Protein AF-H6SLC1-F1 (afdb_monomer_lite)

Sequence (190 aa):
MSVQGIDTLKLARRLRDGAGFTPEHAEAAAEAFSDALTVTDLVTKDHLELKLSEMEHRLDDKIAGVKAELKGEIGELRTEIAGVKAGLKGEISELRTEISGVKAELKGEITGLRTEFKAELRTEIAGLKADLTDEIARARVDMMRWGIGTVLTAVLLNAVVVVGSMWALSSSWAPTGRSLFPGVAGDRDR

Foldseek 3Di:
DPPPQPPLVVQLVCCCPPVVDDSVVSNVVSVVVNVVVVPDPDDDPVNVVVVVVVVVVVVVVVVVVVVVVVVVVVVVVVVVVVVVVVVVVVVVVVVVVVVVVVVVVVVVVVVVVVVVVVVVVVVVVVVVVVVVVVVVVVVVVVCVVVVVVVVVVVVVVVVVVVVVVVVVVVVVPDDPPDDDDDDDDDDDDD

Structure (mmCIF, N/CA/C/O backbone):
data_AF-H6SLC1-F1
#
_entry.id   AF-H6SLC1-F1
#
loop_
_atom_site.group_PDB
_atom_site.id
_atom_site.type_symbol
_atom_site.label_atom_id
_atom_site.label_alt_id
_atom_site.label_comp_id
_atom_site.label_asym_id
_atom_site.label_entity_id
_atom_site.label_seq_id
_atom_site.pdbx_PDB_ins_code
_atom_site.Cartn_x
_atom_site.Cartn_y
_atom_site.Cartn_z
_atom_site.occupancy
_atom_site.B_iso_or_equiv
_atom_site.auth_seq_id
_atom_site.auth_comp_id
_atom_site.auth_asym_id
_atom_site.auth_atom_id
_atom_site.pdbx_PDB_model_num
ATOM 1 N N . MET A 1 1 ? -40.612 -5.918 63.042 1.00 43.84 1 MET A N 1
ATOM 2 C CA . MET A 1 1 ? -41.304 -6.118 64.329 1.00 43.84 1 MET A CA 1
ATOM 3 C C . MET A 1 1 ? -41.143 -4.844 65.134 1.00 43.84 1 MET A C 1
ATOM 5 O O . MET A 1 1 ? -40.035 -4.339 65.259 1.00 43.84 1 MET A O 1
ATOM 9 N N . SER A 1 2 ? -42.250 -4.264 65.599 1.00 44.34 2 SER A N 1
ATOM 10 C CA . SER A 1 2 ? -42.214 -3.173 66.578 1.00 44.34 2 SER A CA 1
ATOM 11 C C . SER A 1 2 ? -41.326 -3.595 67.747 1.00 44.34 2 SER A C 1
ATOM 13 O O . SER A 1 2 ? -41.446 -4.747 68.173 1.00 44.34 2 SER A O 1
ATOM 15 N N . VAL A 1 3 ? -40.470 -2.701 68.258 1.00 51.47 3 VAL A N 1
ATOM 16 C CA . VAL A 1 3 ? -39.825 -2.875 69.569 1.00 51.47 3 VAL A CA 1
ATOM 17 C C . VAL A 1 3 ? -40.919 -3.380 70.503 1.00 51.47 3 VAL A C 1
ATOM 19 O O . VAL A 1 3 ? -41.907 -2.674 70.709 1.00 51.47 3 VAL A O 1
ATOM 22 N N . GLN A 1 4 ? -40.848 -4.640 70.946 1.00 58.25 4 GLN A N 1
ATOM 23 C CA . GLN A 1 4 ? -41.785 -5.111 71.957 1.00 58.25 4 GLN A CA 1
ATOM 24 C C . GLN A 1 4 ? -41.531 -4.202 73.151 1.00 58.25 4 GLN A C 1
ATOM 26 O O . GLN A 1 4 ? -40.451 -4.267 73.736 1.00 58.25 4 GLN A O 1
ATOM 31 N N . GLY A 1 5 ? -42.462 -3.277 73.406 1.00 64.00 5 GLY A N 1
ATOM 32 C CA . GLY A 1 5 ? -42.312 -2.277 74.451 1.00 64.00 5 GLY A CA 1
ATOM 33 C C . GLY A 1 5 ? -41.923 -2.986 75.737 1.00 64.00 5 GLY A C 1
ATOM 34 O O . GLY A 1 5 ? -42.552 -3.982 76.106 1.00 64.00 5 GLY A O 1
ATOM 35 N N . ILE A 1 6 ? -40.833 -2.543 76.362 1.00 71.44 6 ILE A N 1
ATOM 36 C CA . ILE A 1 6 ? -40.405 -3.130 77.625 1.00 71.44 6 ILE A CA 1
ATOM 37 C C . ILE A 1 6 ? -41.542 -2.928 78.621 1.00 71.44 6 ILE A C 1
ATOM 39 O O . ILE A 1 6 ? -42.004 -1.813 78.843 1.00 71.44 6 ILE A O 1
ATOM 43 N N . ASP A 1 7 ? -42.008 -4.025 79.207 1.00 83.44 7 ASP A N 1
ATOM 44 C CA . ASP A 1 7 ? -43.025 -3.997 80.250 1.00 83.44 7 ASP A CA 1
ATOM 45 C C . ASP A 1 7 ? -42.388 -3.468 81.545 1.00 83.44 7 ASP A C 1
ATOM 47 O O . ASP A 1 7 ? -41.790 -4.218 82.326 1.00 83.44 7 ASP A O 1
ATOM 51 N N . THR A 1 8 ? -42.467 -2.149 81.734 1.00 83.31 8 THR A N 1
ATOM 52 C CA . THR A 1 8 ? -41.882 -1.417 82.869 1.00 83.31 8 THR A CA 1
ATOM 53 C C . THR A 1 8 ? -42.448 -1.893 84.208 1.00 83.31 8 THR A C 1
ATOM 55 O O . THR A 1 8 ? -41.704 -2.001 85.182 1.00 83.31 8 THR A O 1
ATOM 58 N N . LEU A 1 9 ? -43.723 -2.299 84.251 1.00 83.12 9 LEU A N 1
ATOM 59 C CA . LEU A 1 9 ? -44.369 -2.864 85.442 1.00 83.12 9 LEU A CA 1
ATOM 60 C C . LEU A 1 9 ? -43.809 -4.243 85.793 1.00 83.12 9 LEU A C 1
ATOM 62 O O . LEU A 1 9 ? -43.560 -4.551 86.962 1.00 83.12 9 LEU A O 1
ATOM 66 N N . LYS A 1 10 ? -43.593 -5.094 84.790 1.00 86.31 10 LYS A N 1
ATOM 67 C CA . LYS A 1 10 ? -42.967 -6.406 84.985 1.00 86.31 10 LYS A CA 1
ATOM 68 C C . LYS A 1 10 ? -41.498 -6.280 85.387 1.00 86.31 10 LYS A C 1
ATOM 70 O O . LYS A 1 10 ? -41.031 -7.091 86.189 1.00 86.31 10 LYS A O 1
ATOM 75 N N . LEU A 1 11 ? -40.788 -5.274 84.875 1.00 85.88 11 LEU A N 1
ATOM 76 C CA . LEU A 1 11 ? -39.415 -4.953 85.271 1.00 85.88 11 LEU A CA 1
ATOM 77 C C . LEU A 1 11 ? -39.348 -4.478 86.731 1.00 85.88 11 LEU A C 1
ATOM 79 O O . LEU A 1 11 ? -38.603 -5.065 87.515 1.00 85.88 11 LEU A O 1
ATOM 83 N N . ALA A 1 12 ? -40.183 -3.510 87.122 1.00 86.81 12 ALA A N 1
ATOM 84 C CA . ALA A 1 12 ? -40.261 -3.004 88.494 1.00 86.81 12 ALA A CA 1
ATOM 85 C C . ALA A 1 12 ? -40.596 -4.119 89.501 1.00 86.81 12 ALA A C 1
ATOM 87 O O . ALA A 1 12 ? -39.926 -4.267 90.524 1.00 86.81 12 ALA A O 1
ATOM 88 N N . ARG A 1 13 ? -41.562 -4.997 89.182 1.00 87.19 13 ARG A N 1
ATOM 89 C CA . ARG A 1 13 ? -41.885 -6.164 90.028 1.00 87.19 13 ARG A CA 1
ATOM 90 C C . ARG A 1 13 ? -40.703 -7.115 90.191 1.00 87.19 13 ARG A C 1
ATOM 92 O O . ARG A 1 13 ? -40.469 -7.602 91.290 1.00 87.19 13 ARG A O 1
ATOM 99 N N . ARG A 1 14 ? -39.933 -7.368 89.129 1.00 86.38 14 ARG A N 1
ATOM 100 C CA . ARG A 1 14 ? -38.739 -8.225 89.213 1.00 86.38 14 ARG A CA 1
ATOM 101 C C . ARG A 1 14 ? -37.617 -7.611 90.041 1.00 86.38 14 ARG A C 1
ATOM 103 O O . ARG A 1 14 ? -36.952 -8.347 90.762 1.00 86.38 14 ARG A O 1
ATOM 110 N N . LEU A 1 15 ? -37.416 -6.299 89.961 1.00 86.44 15 LEU A N 1
ATOM 111 C CA . LEU A 1 15 ? -36.425 -5.594 90.780 1.00 86.44 15 LEU A CA 1
ATOM 112 C C . LEU A 1 15 ? -36.799 -5.637 92.267 1.00 86.44 15 LEU A C 1
ATOM 114 O O . LEU A 1 15 ? -35.947 -5.910 93.113 1.00 86.44 15 LEU A O 1
ATOM 118 N N . ARG A 1 16 ? -38.086 -5.459 92.577 1.00 87.25 16 ARG A N 1
ATOM 119 C CA . ARG A 1 16 ? -38.620 -5.561 93.938 1.00 87.25 16 ARG A CA 1
ATOM 120 C C . ARG A 1 16 ? -38.514 -6.982 94.499 1.00 87.25 16 ARG A C 1
ATOM 122 O O . ARG A 1 16 ? -37.914 -7.186 95.549 1.00 87.25 16 ARG A O 1
ATOM 129 N N . ASP A 1 17 ? -39.056 -7.965 93.782 1.00 87.62 17 ASP A N 1
ATOM 130 C CA . ASP A 1 17 ? -39.243 -9.324 94.306 1.00 87.62 17 ASP A CA 1
ATOM 131 C C . ASP A 1 17 ? -37.979 -10.199 94.157 1.00 87.62 17 ASP A C 1
ATOM 133 O O . ASP A 1 17 ? -37.795 -11.154 94.908 1.00 87.62 17 ASP A O 1
ATOM 137 N N . GLY A 1 18 ? -37.103 -9.892 93.192 1.00 83.00 18 GLY A N 1
ATOM 138 C CA . GLY A 1 18 ? -35.899 -10.676 92.890 1.00 83.00 18 GLY A CA 1
ATOM 139 C C . GLY A 1 18 ? -34.582 -10.072 93.384 1.00 83.00 18 GLY A C 1
ATOM 140 O O . GLY A 1 18 ? -33.646 -10.823 93.644 1.00 83.00 18 GLY A O 1
ATOM 141 N N . ALA A 1 19 ? -34.492 -8.743 93.517 1.00 79.38 19 ALA A N 1
ATOM 142 C CA . ALA A 1 19 ? -33.271 -8.042 93.935 1.00 79.38 19 ALA A CA 1
ATOM 143 C C . ALA A 1 19 ? -33.422 -7.271 95.262 1.00 79.38 19 ALA A C 1
ATOM 145 O O . ALA A 1 19 ? -32.450 -6.688 95.736 1.00 79.38 19 ALA A O 1
ATOM 146 N N . GLY A 1 20 ? -34.612 -7.284 95.879 1.00 81.00 20 GLY A N 1
ATOM 147 C CA . GLY A 1 20 ? -34.855 -6.699 97.203 1.00 81.00 20 GLY A CA 1
ATOM 148 C C . GLY A 1 20 ? -34.927 -5.169 97.230 1.00 81.00 20 GLY A C 1
ATOM 149 O O . GLY A 1 20 ? -34.760 -4.574 98.293 1.00 81.00 20 GLY A O 1
ATOM 150 N N . PHE A 1 21 ? -35.156 -4.523 96.082 1.00 86.38 21 PHE A N 1
ATOM 151 C CA . PHE A 1 21 ? -35.353 -3.071 96.011 1.00 86.38 21 PHE A CA 1
ATOM 152 C C . PHE A 1 21 ? -36.644 -2.649 96.732 1.00 86.38 21 PHE A C 1
ATOM 154 O O . PHE A 1 21 ? -37.642 -3.375 96.700 1.00 86.38 21 PHE A O 1
ATOM 161 N N . THR A 1 22 ? -36.659 -1.452 97.339 1.00 86.25 22 THR A N 1
ATOM 162 C CA . THR A 1 22 ? -37.920 -0.873 97.840 1.00 86.25 22 THR A CA 1
ATOM 163 C C . THR A 1 22 ? -38.839 -0.531 96.661 1.00 86.25 22 THR A C 1
ATOM 165 O O . THR A 1 22 ? -38.342 -0.323 95.547 1.00 86.25 22 THR A O 1
ATOM 168 N N . PRO A 1 23 ? -40.168 -0.469 96.872 1.00 84.25 23 PRO A N 1
ATOM 169 C CA . PRO A 1 23 ? -41.122 -0.176 95.807 1.00 84.25 23 PRO A CA 1
ATOM 170 C C . PRO A 1 23 ? -40.774 1.101 95.035 1.00 84.25 23 PRO A C 1
ATOM 172 O O . PRO A 1 23 ? -40.768 1.074 93.808 1.00 84.25 23 PRO A O 1
ATOM 175 N N . GLU A 1 24 ? -40.377 2.171 95.734 1.00 85.38 24 GLU A N 1
ATOM 176 C CA . GLU A 1 24 ? -40.059 3.453 95.096 1.00 85.38 24 GLU A CA 1
ATOM 177 C C . GLU A 1 24 ? -38.799 3.373 94.224 1.00 85.38 24 GLU A C 1
ATOM 179 O O . GLU A 1 24 ? -38.770 3.907 93.118 1.00 85.38 24 GLU A O 1
ATOM 184 N N . HIS A 1 25 ? -37.757 2.671 94.682 1.00 86.12 25 HIS A N 1
ATOM 185 C CA . HIS A 1 25 ? -36.519 2.536 93.910 1.00 86.12 25 HIS A CA 1
ATOM 186 C C . HIS A 1 25 ? -36.688 1.620 92.693 1.00 86.12 25 HIS A C 1
ATOM 188 O O . HIS A 1 25 ? -36.066 1.853 91.658 1.00 86.12 25 HIS A O 1
ATOM 194 N N . ALA A 1 26 ? -37.515 0.577 92.802 1.00 86.56 26 ALA A N 1
ATOM 195 C CA . ALA A 1 26 ? -37.800 -0.330 91.694 1.00 86.56 26 ALA A CA 1
ATOM 196 C C . ALA A 1 26 ? -38.602 0.358 90.577 1.00 86.56 26 ALA A C 1
ATOM 198 O O . ALA A 1 26 ? -38.343 0.110 89.398 1.00 86.56 26 ALA A O 1
ATOM 199 N N . GLU A 1 27 ? -39.544 1.231 90.943 1.00 86.00 27 GLU A N 1
ATOM 200 C CA . GLU A 1 27 ? -40.316 2.047 90.000 1.00 86.00 27 GLU A CA 1
ATOM 201 C C . GLU A 1 27 ? -39.444 3.126 89.352 1.00 86.00 27 GLU A C 1
ATOM 203 O O . GLU A 1 27 ? -39.370 3.174 88.126 1.00 86.00 27 GLU A O 1
ATOM 208 N N . ALA A 1 28 ? -38.684 3.892 90.142 1.00 86.38 28 ALA A N 1
ATOM 209 C CA . ALA A 1 28 ? -37.784 4.922 89.622 1.00 86.38 28 ALA A CA 1
ATOM 210 C C . ALA A 1 28 ? -36.701 4.350 88.686 1.00 86.38 28 ALA A C 1
ATOM 212 O O . ALA A 1 28 ? -36.364 4.958 87.672 1.00 86.38 28 ALA A O 1
ATOM 213 N N . ALA A 1 29 ? -36.165 3.159 88.984 1.00 84.44 29 ALA A N 1
ATOM 214 C CA . ALA A 1 29 ? -35.201 2.490 88.112 1.00 84.44 29 ALA A CA 1
ATOM 215 C C . ALA A 1 29 ? -35.836 2.003 86.800 1.00 84.44 29 ALA A C 1
ATOM 217 O O . ALA A 1 29 ? -35.210 2.113 85.747 1.00 84.44 29 ALA A O 1
ATOM 218 N N . ALA A 1 30 ? -37.065 1.476 86.841 1.00 85.56 30 ALA A N 1
ATOM 219 C CA . ALA A 1 30 ? -37.788 1.057 85.641 1.00 85.56 30 ALA A CA 1
ATOM 220 C C . ALA A 1 30 ? -38.185 2.255 84.760 1.00 85.56 30 ALA A C 1
ATOM 222 O O . ALA A 1 30 ? -38.126 2.150 83.536 1.00 85.56 30 ALA A O 1
ATOM 223 N N . GLU A 1 31 ? -38.538 3.385 85.374 1.00 83.75 31 GLU A N 1
ATOM 224 C CA . GLU A 1 31 ? -38.839 4.649 84.698 1.00 83.75 31 GLU A CA 1
ATOM 225 C C . GLU A 1 31 ? -37.586 5.250 84.051 1.00 83.75 31 GLU A C 1
ATOM 227 O O . GLU A 1 31 ? -37.585 5.492 82.848 1.00 83.75 31 GLU A O 1
ATOM 232 N N . ALA A 1 32 ? -36.471 5.351 84.783 1.00 83.88 32 ALA A N 1
ATOM 233 C CA . ALA A 1 32 ? -35.200 5.821 84.229 1.00 83.88 32 ALA A CA 1
ATOM 234 C C . ALA A 1 32 ? -34.690 4.931 83.080 1.00 83.88 32 ALA A C 1
ATOM 236 O O . ALA A 1 32 ? -34.127 5.434 82.108 1.00 83.88 32 ALA A O 1
ATOM 237 N N . PHE A 1 33 ? -34.906 3.611 83.156 1.00 82.00 33 PHE A N 1
ATOM 238 C CA . PHE A 1 33 ? -34.611 2.694 82.050 1.00 82.00 33 PHE A CA 1
ATOM 239 C C . PHE A 1 33 ? -35.543 2.901 80.854 1.00 82.00 33 PHE A C 1
ATOM 241 O O . PHE A 1 33 ? -35.087 2.825 79.717 1.00 82.00 33 PHE A O 1
ATOM 248 N N . SER A 1 34 ? -36.830 3.155 81.093 1.00 82.88 34 SER A N 1
ATOM 249 C CA . SER A 1 34 ? -37.788 3.475 80.034 1.00 82.88 34 SER A CA 1
ATOM 250 C C . SER A 1 34 ? -37.387 4.761 79.315 1.00 82.88 34 SER A C 1
ATOM 252 O O . SER A 1 34 ? -37.271 4.762 78.092 1.00 82.88 34 SER A O 1
ATOM 254 N N . ASP A 1 35 ? -37.083 5.819 80.062 1.00 79.81 35 ASP A N 1
ATOM 255 C CA . ASP A 1 35 ? -36.653 7.109 79.519 1.00 79.81 35 ASP A CA 1
ATOM 256 C C . ASP A 1 35 ? -35.313 7.013 78.784 1.00 79.81 35 ASP A C 1
ATOM 258 O O . ASP A 1 35 ? -35.137 7.587 77.710 1.00 79.81 35 ASP A O 1
ATOM 262 N N . ALA A 1 36 ? -34.365 6.222 79.292 1.00 78.00 36 ALA A N 1
ATOM 263 C CA . ALA A 1 36 ? -33.101 5.994 78.599 1.00 78.00 36 ALA A CA 1
ATOM 264 C C . ALA A 1 36 ? -33.305 5.358 77.211 1.00 78.00 36 ALA A C 1
ATOM 266 O O . ALA A 1 36 ? -32.592 5.714 76.272 1.00 78.00 36 ALA A O 1
ATOM 267 N N . LEU A 1 37 ? -34.283 4.458 77.064 1.00 74.00 37 LEU A N 1
ATOM 268 C CA . LEU A 1 37 ? -34.606 3.783 75.801 1.00 74.00 37 LEU A CA 1
ATOM 269 C C . LEU A 1 37 ? -35.468 4.633 74.856 1.00 74.00 37 LEU A C 1
ATOM 271 O O . LEU A 1 37 ? -35.507 4.337 73.666 1.00 74.00 37 LEU A O 1
ATOM 275 N N . THR A 1 38 ? -36.159 5.666 75.353 1.00 71.69 38 THR A N 1
ATOM 276 C CA . THR A 1 38 ? -36.890 6.623 74.502 1.00 71.69 38 THR A CA 1
ATOM 277 C C . THR A 1 38 ? -35.996 7.754 73.997 1.00 71.69 38 THR A C 1
ATOM 279 O O . THR A 1 38 ? -36.215 8.257 72.898 1.00 71.69 38 THR A O 1
ATOM 282 N N . VAL A 1 39 ? -34.974 8.142 74.768 1.00 66.69 39 VAL A N 1
ATOM 283 C CA . VAL A 1 39 ? -33.998 9.178 74.385 1.00 66.69 39 VAL A CA 1
ATOM 284 C C . VAL A 1 39 ? -32.9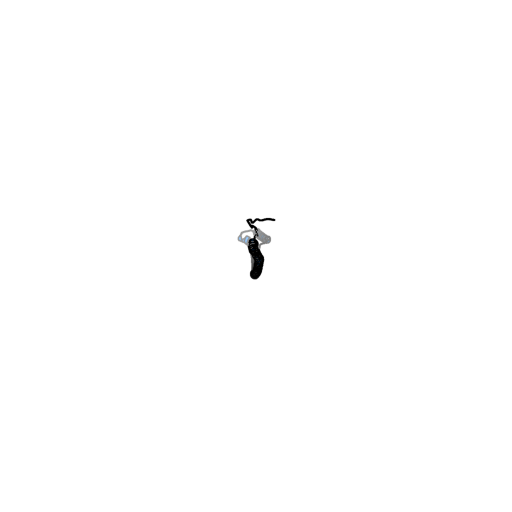34 8.640 73.420 1.00 66.69 39 VAL A C 1
ATOM 286 O O . VAL A 1 39 ? -32.376 9.406 72.633 1.00 66.69 39 VAL A O 1
ATOM 289 N N . THR A 1 40 ? -32.645 7.335 73.449 1.00 69.00 40 THR A N 1
ATOM 290 C CA . THR A 1 40 ? -31.715 6.705 72.501 1.00 69.00 40 THR A CA 1
ATOM 291 C C . THR A 1 40 ? -32.440 6.203 71.255 1.00 69.00 40 THR A C 1
ATOM 293 O O . THR A 1 40 ? -33.399 5.443 71.341 1.00 69.00 40 THR A O 1
ATOM 296 N N . ASP A 1 41 ? -31.956 6.602 70.075 1.00 67.56 41 ASP A N 1
ATOM 297 C CA . ASP A 1 41 ? -32.420 6.084 68.782 1.00 67.56 41 ASP A CA 1
ATOM 298 C C . ASP A 1 41 ? -31.911 4.643 68.598 1.00 67.56 41 ASP A C 1
ATOM 300 O O . ASP A 1 41 ? -30.864 4.374 68.003 1.00 67.56 41 ASP A O 1
ATOM 304 N N . LEU A 1 42 ? -32.589 3.703 69.256 1.00 72.69 42 LEU A N 1
ATOM 305 C CA . LEU A 1 42 ? -32.198 2.301 69.291 1.00 72.69 42 LEU A CA 1
ATOM 306 C C . LEU A 1 42 ? -32.476 1.652 67.940 1.00 72.69 42 LEU A C 1
ATOM 308 O O . LEU A 1 42 ? -33.618 1.381 67.567 1.00 72.69 42 LEU A O 1
ATOM 312 N N . VAL A 1 43 ? -31.403 1.329 67.229 1.00 76.75 43 VAL A N 1
ATOM 313 C CA . VAL A 1 43 ? -31.495 0.562 65.992 1.00 76.75 43 VAL A CA 1
ATOM 314 C C . VAL A 1 43 ? -31.916 -0.875 66.311 1.00 76.75 43 VAL A C 1
ATOM 316 O O . VAL A 1 43 ? -31.257 -1.585 67.072 1.00 76.75 43 VAL A O 1
ATOM 319 N N . THR A 1 44 ? -33.014 -1.328 65.706 1.00 82.56 44 THR A N 1
ATOM 320 C CA . THR A 1 44 ? -33.474 -2.715 65.836 1.00 82.56 44 THR A CA 1
ATOM 321 C C . THR A 1 44 ? -32.684 -3.647 64.919 1.00 82.56 44 THR A C 1
ATOM 323 O O . THR A 1 44 ? -32.198 -3.247 63.860 1.00 82.56 44 THR A O 1
ATOM 326 N N . LYS A 1 45 ? -32.594 -4.928 65.295 1.00 87.81 45 LYS A N 1
ATOM 327 C CA . LYS A 1 45 ? -32.013 -5.971 64.437 1.00 87.81 45 LYS A CA 1
ATOM 328 C C . LYS A 1 45 ? -32.674 -5.990 63.050 1.00 87.81 45 LYS A C 1
ATOM 330 O O . LYS A 1 45 ? -31.969 -5.981 62.049 1.00 87.81 45 LYS A O 1
ATOM 335 N N . ASP A 1 46 ? -34.003 -5.907 63.004 1.00 86.00 46 ASP A N 1
ATOM 336 C CA . ASP A 1 46 ? -34.776 -5.852 61.758 1.00 86.00 46 ASP A CA 1
ATOM 337 C C . ASP A 1 46 ? -34.380 -4.659 60.871 1.00 86.00 46 ASP A C 1
ATOM 339 O O . ASP A 1 46 ? -34.315 -4.789 59.651 1.00 86.00 46 ASP A O 1
ATOM 343 N N . HIS A 1 47 ? -34.094 -3.490 61.462 1.00 87.44 47 HIS A N 1
ATOM 344 C CA . HIS A 1 47 ? -33.634 -2.322 60.706 1.00 87.44 47 HIS A CA 1
ATOM 345 C C . HIS A 1 47 ? -32.260 -2.561 60.068 1.00 87.44 47 HIS A C 1
ATOM 347 O O . HIS A 1 47 ? -32.055 -2.207 58.906 1.00 87.44 47 HIS A O 1
ATOM 353 N N . LEU A 1 48 ? -31.330 -3.180 60.804 1.00 91.19 48 LEU A N 1
ATOM 354 C CA . LEU A 1 48 ? -30.009 -3.536 60.276 1.00 91.19 48 LEU A CA 1
ATOM 355 C C . LEU A 1 48 ? -30.105 -4.584 59.167 1.00 91.19 48 LEU A C 1
ATOM 357 O O . LEU A 1 48 ? -29.432 -4.437 58.153 1.00 91.19 48 LEU A O 1
ATOM 361 N N . GLU A 1 49 ? -30.951 -5.602 59.323 1.00 92.94 49 GLU A N 1
ATOM 362 C CA . GLU A 1 49 ? -31.171 -6.630 58.296 1.00 92.94 49 GLU A CA 1
ATOM 363 C C . GLU A 1 49 ? -31.779 -6.033 57.021 1.00 92.94 49 GLU A C 1
ATOM 365 O O . GLU A 1 49 ? -31.320 -6.339 55.921 1.00 92.94 49 GLU A O 1
ATOM 370 N N . LEU A 1 50 ? -32.740 -5.113 57.156 1.00 93.56 50 LEU A N 1
ATOM 371 C CA . LEU A 1 50 ? -33.290 -4.367 56.021 1.00 93.56 50 LEU A CA 1
ATOM 372 C C . LEU A 1 50 ? -32.218 -3.527 55.319 1.00 93.56 50 LEU A C 1
ATOM 374 O O . LEU A 1 50 ? -32.118 -3.566 54.095 1.00 93.56 50 LEU A O 1
ATOM 378 N N . LYS A 1 51 ? -31.400 -2.785 56.075 1.00 94.44 51 LYS A N 1
ATOM 379 C CA . LYS A 1 51 ? -30.319 -1.965 55.510 1.00 94.44 51 LYS A CA 1
ATOM 380 C C . LYS A 1 51 ? -29.238 -2.803 54.840 1.00 94.44 51 LYS A C 1
ATOM 382 O O . LYS A 1 51 ? -28.728 -2.399 53.797 1.00 94.44 51 LYS A O 1
ATOM 387 N N . LEU A 1 52 ? -28.907 -3.955 55.415 1.00 96.50 52 LEU A N 1
ATOM 388 C CA . LEU A 1 52 ? -27.952 -4.890 54.837 1.00 96.50 52 LEU A CA 1
ATOM 389 C C . LEU A 1 52 ? -28.484 -5.456 53.520 1.00 96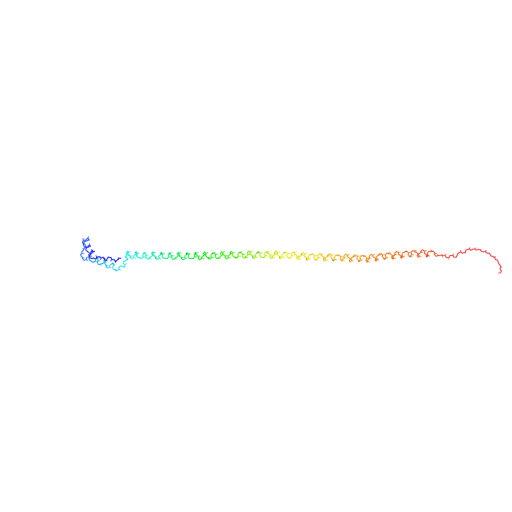.50 52 LEU A C 1
ATOM 391 O O . LEU A 1 52 ? -27.791 -5.365 52.515 1.00 96.50 52 LEU A O 1
ATOM 395 N N . SER A 1 53 ? -29.732 -5.931 53.498 1.00 96.62 53 SER A N 1
ATOM 396 C CA . SER A 1 53 ? -30.371 -6.439 52.279 1.00 96.62 53 SER A CA 1
ATOM 397 C C . SER A 1 53 ? -30.479 -5.361 51.192 1.00 96.62 53 SER A C 1
ATOM 399 O O . SER A 1 53 ? -30.198 -5.625 50.025 1.00 96.62 53 SER A O 1
ATOM 401 N N . GLU A 1 54 ? -30.807 -4.119 51.566 1.00 96.69 54 GLU A N 1
ATOM 402 C CA . GLU A 1 54 ? -30.812 -2.976 50.645 1.00 96.69 54 GLU A CA 1
ATOM 403 C C . GLU A 1 54 ? -29.410 -2.718 50.068 1.00 96.69 54 GLU A C 1
ATOM 405 O O . GLU A 1 54 ? -29.258 -2.471 48.871 1.00 96.69 54 GLU A O 1
ATOM 410 N N . MET A 1 55 ? -28.368 -2.774 50.901 1.00 97.69 55 MET A N 1
ATOM 411 C CA . MET A 1 55 ? -26.986 -2.601 50.455 1.00 97.69 55 MET A CA 1
ATOM 412 C C . MET A 1 55 ? -26.508 -3.742 49.556 1.00 97.69 55 MET A C 1
ATOM 414 O O . MET A 1 55 ? -25.861 -3.458 48.550 1.00 97.69 55 MET A O 1
ATOM 418 N N . GLU A 1 56 ? -26.826 -4.992 49.887 1.00 97.50 56 GLU A N 1
ATOM 419 C CA . GLU A 1 56 ? -26.508 -6.169 49.072 1.00 97.50 56 GLU A CA 1
ATOM 420 C C . GLU A 1 56 ? -27.153 -6.058 47.689 1.00 97.50 56 GLU A C 1
ATOM 422 O O . GLU A 1 56 ? -26.442 -6.095 46.687 1.00 97.50 56 GLU A O 1
ATOM 427 N N . HIS A 1 57 ? -28.456 -5.763 47.624 1.00 97.25 57 HIS A N 1
ATOM 428 C CA . HIS A 1 57 ? -29.145 -5.541 46.351 1.00 97.25 57 HIS A CA 1
ATOM 429 C C . HIS A 1 57 ? -28.527 -4.399 45.539 1.00 97.25 57 HIS A C 1
ATOM 431 O O . HIS A 1 57 ? -28.265 -4.551 44.348 1.00 97.25 57 HIS A O 1
ATOM 437 N N . ARG A 1 58 ? -28.219 -3.263 46.177 1.00 97.88 58 ARG A N 1
ATOM 438 C CA . ARG A 1 58 ? -27.567 -2.135 45.494 1.00 97.88 58 ARG A CA 1
ATOM 439 C C . ARG A 1 58 ? -26.179 -2.486 44.962 1.00 97.88 58 ARG A C 1
ATOM 441 O O . ARG A 1 58 ? -25.754 -1.899 43.966 1.00 97.88 58 ARG A O 1
ATOM 448 N N . LEU A 1 59 ? -25.439 -3.361 45.641 1.00 98.19 59 LEU A N 1
ATOM 449 C CA . LEU A 1 59 ? -24.134 -3.826 45.179 1.00 98.19 59 LEU A CA 1
ATOM 450 C C . LEU A 1 59 ? -24.283 -4.794 44.008 1.00 98.19 59 LEU A C 1
ATOM 452 O O . LEU A 1 59 ? -23.585 -4.612 43.012 1.00 98.19 59 LEU A O 1
ATOM 456 N N . ASP A 1 60 ? -25.212 -5.742 44.082 1.00 98.25 60 ASP A N 1
ATOM 457 C CA . ASP A 1 60 ? -25.500 -6.675 42.991 1.00 98.25 60 ASP A CA 1
ATOM 458 C C . ASP A 1 60 ? -25.931 -5.938 41.719 1.00 98.25 60 ASP A C 1
ATOM 460 O O . ASP A 1 60 ? -25.392 -6.205 40.642 1.00 98.25 60 ASP A O 1
ATOM 464 N N . ASP A 1 61 ? -26.808 -4.939 41.845 1.00 98.12 61 ASP A N 1
ATOM 465 C CA . ASP A 1 61 ? -27.249 -4.109 40.721 1.00 98.12 61 ASP A CA 1
ATOM 466 C C . ASP A 1 61 ? -26.082 -3.336 40.094 1.00 98.12 61 ASP A C 1
ATOM 468 O O . ASP A 1 61 ? -25.929 -3.301 38.871 1.00 98.12 61 ASP A O 1
ATOM 472 N N . LYS A 1 62 ? -25.205 -2.746 40.918 1.00 98.38 62 LYS A N 1
ATOM 473 C CA . LYS A 1 62 ? -24.008 -2.042 40.430 1.00 98.38 62 LYS A CA 1
ATOM 474 C C . LYS A 1 62 ? -23.025 -2.984 39.747 1.00 98.38 62 LYS A C 1
ATOM 476 O O . LYS A 1 62 ? -22.481 -2.637 38.702 1.00 98.38 62 LYS A O 1
ATOM 481 N N . ILE A 1 63 ? -22.792 -4.163 40.318 1.00 98.31 63 ILE A N 1
ATOM 482 C CA . ILE A 1 63 ? -21.903 -5.175 39.741 1.00 98.31 63 ILE A CA 1
ATOM 483 C C . ILE A 1 63 ? -22.468 -5.662 38.404 1.00 98.31 63 ILE A C 1
ATOM 485 O O . ILE A 1 63 ? -21.721 -5.785 37.431 1.00 98.31 63 ILE A O 1
ATOM 489 N N . ALA A 1 64 ? -23.778 -5.901 38.325 1.00 98.25 64 ALA A N 1
ATOM 490 C CA . ALA A 1 64 ? -24.450 -6.277 37.089 1.00 98.25 64 ALA A CA 1
ATOM 491 C C . ALA A 1 64 ? -24.350 -5.172 36.026 1.00 98.25 64 ALA A C 1
ATOM 493 O O . ALA A 1 64 ? -24.025 -5.476 34.876 1.00 98.25 64 ALA A O 1
ATOM 494 N N . GLY A 1 65 ? -24.551 -3.909 36.417 1.00 98.56 65 GLY A N 1
ATOM 495 C CA . GLY A 1 65 ? -24.404 -2.738 35.551 1.00 98.56 65 GLY A CA 1
ATOM 496 C C . GLY A 1 65 ? -22.997 -2.618 34.965 1.00 98.56 65 GLY A C 1
ATOM 497 O O . GLY A 1 65 ? -22.834 -2.675 33.749 1.00 98.56 65 GLY A O 1
ATOM 498 N N . VAL A 1 66 ? -21.969 -2.587 35.818 1.00 98.56 66 VAL A N 1
ATOM 499 C CA . VAL A 1 66 ? -20.561 -2.501 35.384 1.00 98.56 66 VAL A CA 1
ATOM 500 C C . VAL A 1 66 ? -20.174 -3.689 34.499 1.00 98.56 66 VAL A C 1
ATOM 502 O O . VAL A 1 66 ? -19.468 -3.534 33.504 1.00 98.56 66 VAL A O 1
ATOM 505 N N . LYS A 1 67 ? -20.654 -4.899 34.811 1.00 98.50 67 LYS A N 1
ATOM 506 C CA . LYS A 1 67 ? -20.401 -6.085 33.981 1.00 98.50 67 LYS A CA 1
ATOM 507 C C . LYS A 1 67 ? -21.049 -5.971 32.600 1.00 98.50 67 LYS A C 1
ATOM 509 O O . LYS A 1 67 ? -20.475 -6.460 31.625 1.00 98.50 67 LYS A O 1
ATOM 514 N N . ALA A 1 68 ? -22.239 -5.382 32.511 1.00 98.38 68 ALA A N 1
ATOM 515 C CA . ALA A 1 68 ? -22.919 -5.149 31.244 1.00 98.38 68 ALA A CA 1
ATOM 516 C C . ALA A 1 68 ? -22.190 -4.089 30.405 1.00 98.38 68 ALA A C 1
ATOM 518 O O . ALA A 1 68 ? -21.935 -4.344 29.229 1.00 98.38 68 ALA A O 1
ATOM 519 N N . GLU A 1 69 ? -21.785 -2.975 31.019 1.00 98.50 69 GLU A N 1
ATOM 520 C CA . GLU A 1 69 ? -20.999 -1.907 30.384 1.00 98.50 69 GLU A CA 1
ATOM 521 C C . GLU A 1 69 ? -19.672 -2.442 29.838 1.00 98.50 69 GLU A C 1
ATOM 523 O O . GLU A 1 69 ? -19.435 -2.373 28.635 1.00 98.50 69 GLU A O 1
ATOM 528 N N . LEU A 1 70 ? -18.870 -3.114 30.673 1.00 98.50 70 LEU A N 1
ATOM 529 C CA . LEU A 1 70 ? -17.599 -3.717 30.249 1.00 98.50 70 LEU A CA 1
ATOM 530 C C . LEU A 1 70 ? -17.780 -4.724 29.110 1.00 98.50 70 LEU A C 1
ATOM 532 O O . LEU A 1 70 ? -16.949 -4.821 28.209 1.00 98.50 70 LEU A O 1
ATOM 536 N N . LYS A 1 71 ? -18.864 -5.508 29.129 1.00 98.44 71 LYS A N 1
ATOM 537 C CA . LYS A 1 71 ? -19.163 -6.441 28.037 1.00 98.44 71 LYS A CA 1
ATOM 538 C C . LYS A 1 71 ? -19.500 -5.697 26.740 1.00 98.44 71 LYS A C 1
ATOM 540 O O . LYS A 1 71 ? -19.121 -6.183 25.674 1.00 98.44 71 LYS A O 1
ATOM 545 N N . GLY A 1 72 ? -20.197 -4.565 26.837 1.00 98.56 72 GLY A N 1
ATOM 546 C CA . GLY A 1 72 ? -20.473 -3.657 25.725 1.00 98.56 72 GLY A CA 1
ATOM 547 C C . GLY A 1 72 ? -19.185 -3.090 25.135 1.00 98.56 72 GLY A C 1
ATOM 548 O O . GLY A 1 72 ? -18.899 -3.344 23.967 1.00 98.56 72 GLY A O 1
ATOM 549 N N . GLU A 1 73 ? -18.356 -2.456 25.964 1.00 98.62 73 GLU A N 1
ATOM 550 C CA . GLU A 1 73 ? -17.072 -1.864 25.561 1.00 98.62 73 GLU A CA 1
ATOM 551 C C . GLU A 1 73 ? -16.133 -2.897 24.918 1.00 98.62 73 GLU A C 1
ATOM 553 O O . GLU A 1 73 ? -15.539 -2.651 23.870 1.00 98.62 73 GLU A O 1
ATOM 558 N N . ILE A 1 74 ? -16.038 -4.110 25.480 1.00 98.56 74 ILE A N 1
ATOM 559 C CA . ILE A 1 74 ? -15.258 -5.203 24.874 1.00 98.56 74 ILE A CA 1
ATOM 560 C C . ILE A 1 74 ? -15.811 -5.582 23.490 1.00 98.56 74 ILE A C 1
ATOM 562 O O . ILE A 1 74 ? -15.044 -5.950 22.597 1.00 98.56 74 ILE A O 1
ATOM 566 N N . GLY A 1 75 ? -17.131 -5.542 23.301 1.00 98.56 75 GLY A N 1
ATOM 567 C CA . GLY A 1 75 ? -17.778 -5.800 22.014 1.00 98.56 75 GLY A CA 1
ATOM 568 C C . GLY A 1 75 ? -17.474 -4.721 20.974 1.00 98.56 75 GLY A C 1
ATOM 569 O O . GLY A 1 75 ? -17.139 -5.046 19.830 1.00 98.56 75 GLY A O 1
ATOM 570 N N . GLU A 1 76 ? -17.532 -3.456 21.379 1.00 98.56 76 GLU A N 1
ATOM 571 C CA . GLU A 1 76 ? -17.192 -2.302 20.542 1.00 98.56 76 GLU A CA 1
ATOM 572 C C . GLU A 1 76 ? -15.719 -2.342 20.128 1.00 98.56 76 GLU A C 1
ATOM 574 O O . GLU A 1 76 ? -15.426 -2.387 18.933 1.00 98.56 76 GLU A O 1
ATOM 579 N N . LEU A 1 77 ? -14.798 -2.510 21.082 1.00 98.69 77 LEU A N 1
ATOM 580 C CA . LEU A 1 77 ? -13.362 -2.633 20.805 1.00 98.69 77 LEU A CA 1
ATOM 581 C C . LEU A 1 77 ? -13.043 -3.794 19.858 1.00 98.69 77 LEU A C 1
ATOM 583 O O . LEU A 1 77 ? -12.197 -3.674 18.973 1.00 98.69 77 LEU A O 1
ATOM 587 N N . ARG A 1 78 ? -13.721 -4.941 19.995 1.00 98.56 78 ARG A N 1
ATOM 588 C CA . ARG A 1 78 ? -13.557 -6.063 19.052 1.00 98.56 78 ARG A CA 1
ATOM 589 C C . ARG A 1 78 ? -13.992 -5.693 17.638 1.00 98.56 78 ARG A C 1
ATOM 591 O O . ARG A 1 78 ? -13.355 -6.134 16.681 1.00 98.56 78 ARG A O 1
ATOM 598 N N . THR A 1 79 ? -15.058 -4.910 17.512 1.00 98.50 79 THR A N 1
ATOM 599 C CA . THR A 1 79 ? -15.572 -4.434 16.224 1.00 98.50 79 THR A CA 1
ATOM 600 C C . THR A 1 79 ? -14.607 -3.432 15.598 1.00 98.50 79 THR A C 1
ATOM 602 O O . THR A 1 79 ? -14.256 -3.580 14.428 1.00 98.50 79 THR A O 1
ATOM 605 N N . GLU A 1 80 ? -14.092 -2.483 16.380 1.00 98.56 80 GLU A N 1
ATOM 606 C CA . GLU A 1 80 ? -13.076 -1.524 15.936 1.00 98.56 80 GLU A CA 1
ATOM 607 C C . GLU A 1 80 ? -11.790 -2.224 15.486 1.00 98.56 80 GLU A C 1
ATOM 609 O O . GLU A 1 80 ? -11.309 -1.980 14.380 1.00 98.56 80 GLU A O 1
ATOM 614 N N . ILE A 1 81 ? -11.270 -3.168 16.279 1.00 98.44 81 ILE A N 1
ATOM 615 C CA . ILE A 1 81 ? -10.082 -3.961 15.921 1.00 98.44 81 ILE A CA 1
ATOM 616 C C . ILE A 1 81 ? -10.316 -4.740 14.620 1.00 98.44 81 ILE A C 1
ATOM 618 O O . ILE A 1 81 ? -9.423 -4.813 13.771 1.00 98.44 81 ILE A O 1
ATOM 622 N N . ALA A 1 82 ? -11.503 -5.326 14.435 1.00 98.38 82 ALA A N 1
ATOM 623 C CA . ALA A 1 82 ? -11.849 -6.014 13.195 1.00 98.38 82 ALA A CA 1
ATOM 624 C C . ALA A 1 82 ? -11.897 -5.047 11.999 1.00 98.38 82 ALA A C 1
ATOM 626 O O . ALA A 1 82 ? -11.381 -5.386 10.931 1.00 98.38 82 ALA A O 1
ATOM 627 N N . GLY A 1 83 ? -12.447 -3.845 12.191 1.00 98.56 83 GLY A N 1
ATOM 628 C CA . GLY A 1 83 ? -12.477 -2.772 11.197 1.00 98.56 83 GLY A CA 1
ATOM 629 C C . GLY A 1 83 ? -11.077 -2.319 10.785 1.00 98.56 83 GLY A C 1
ATOM 630 O O . GLY A 1 83 ? -10.749 -2.354 9.601 1.00 98.56 83 GLY A O 1
ATOM 631 N N . VAL A 1 84 ? -10.212 -2.001 11.752 1.00 98.62 84 VAL A N 1
ATOM 632 C CA . VAL A 1 84 ? -8.808 -1.622 11.507 1.00 98.62 84 VAL A CA 1
ATOM 633 C C . VAL A 1 84 ? -8.062 -2.734 10.770 1.00 98.62 84 VAL A C 1
ATOM 635 O O . VAL A 1 84 ? -7.367 -2.478 9.790 1.00 98.62 84 VAL A O 1
ATOM 638 N N . LYS A 1 85 ? -8.237 -3.995 11.182 1.00 98.50 85 LYS A N 1
ATOM 639 C CA . LYS A 1 85 ? -7.605 -5.142 10.514 1.00 98.50 85 LYS A CA 1
ATOM 640 C C . LYS A 1 85 ? -8.071 -5.299 9.063 1.00 98.50 85 LYS A C 1
ATOM 642 O O . LYS A 1 85 ? -7.264 -5.659 8.205 1.00 98.50 85 LYS A O 1
ATOM 647 N N . ALA A 1 86 ? -9.354 -5.071 8.789 1.00 98.25 86 ALA A N 1
ATOM 648 C CA . ALA A 1 86 ? -9.893 -5.106 7.434 1.00 98.25 86 ALA A CA 1
ATOM 649 C C . ALA A 1 86 ? -9.348 -3.948 6.584 1.00 98.25 86 ALA A C 1
ATOM 651 O O . ALA A 1 86 ? -8.902 -4.200 5.465 1.00 98.25 86 ALA A O 1
ATOM 652 N N . GLY A 1 87 ? -9.302 -2.733 7.141 1.00 98.56 87 GLY A N 1
ATOM 653 C CA . GLY A 1 87 ? -8.722 -1.548 6.502 1.00 98.56 87 GLY A CA 1
ATOM 654 C C . GLY A 1 87 ? -7.261 -1.762 6.110 1.00 98.56 87 GLY A C 1
ATOM 655 O O . GLY A 1 87 ? -6.931 -1.703 4.930 1.00 98.56 87 GLY A O 1
ATOM 656 N N . LEU A 1 88 ? -6.416 -2.172 7.062 1.00 98.50 88 LEU A N 1
ATOM 657 C CA . LEU A 1 88 ? -5.000 -2.467 6.806 1.00 98.50 88 LEU A CA 1
ATOM 658 C C . LEU A 1 88 ? -4.805 -3.562 5.748 1.00 98.50 88 LEU A C 1
ATOM 660 O O . LEU A 1 88 ? -3.878 -3.505 4.942 1.00 98.50 88 LEU A O 1
ATOM 664 N N . LYS A 1 89 ? -5.671 -4.582 5.721 1.00 98.25 89 LYS A N 1
ATOM 665 C CA . LYS A 1 89 ? -5.618 -5.618 4.679 1.00 98.25 89 LYS A CA 1
ATOM 666 C C . LYS A 1 89 ? -5.957 -5.048 3.296 1.00 98.25 89 LYS A C 1
ATOM 668 O O . LYS A 1 89 ? -5.354 -5.487 2.316 1.00 98.25 89 LYS A O 1
ATOM 673 N N . GLY A 1 90 ? -6.904 -4.112 3.228 1.00 98.44 90 GLY A N 1
ATOM 674 C CA . GLY A 1 90 ? -7.247 -3.364 2.018 1.00 98.44 90 GLY A CA 1
ATOM 675 C C . GLY A 1 90 ? -6.062 -2.547 1.513 1.00 98.44 90 GLY A C 1
ATOM 676 O O . GLY A 1 90 ? -5.591 -2.795 0.405 1.00 98.44 90 GLY A O 1
ATOM 677 N N . GLU A 1 91 ? -5.498 -1.692 2.366 1.00 98.56 91 GLU A N 1
ATOM 678 C CA . GLU A 1 91 ? -4.338 -0.846 2.045 1.00 98.56 91 GLU A CA 1
ATOM 679 C C . GLU A 1 91 ? -3.131 -1.670 1.566 1.00 98.56 91 GLU A C 1
ATOM 681 O O . GLU A 1 91 ? -2.503 -1.353 0.558 1.00 98.56 91 GLU A O 1
ATOM 686 N N . ILE A 1 92 ? -2.831 -2.798 2.223 1.00 98.50 92 ILE A N 1
ATOM 687 C CA . ILE A 1 92 ? -1.757 -3.707 1.783 1.00 98.50 92 ILE A CA 1
ATOM 688 C C . ILE A 1 92 ? -2.033 -4.269 0.378 1.00 98.50 92 ILE A C 1
ATOM 690 O O . ILE A 1 92 ? -1.097 -4.493 -0.394 1.00 98.50 92 ILE A O 1
ATOM 694 N N . SER A 1 93 ? -3.293 -4.547 0.039 1.00 98.25 93 SER A N 1
ATOM 695 C CA . SER A 1 93 ? -3.673 -5.053 -1.284 1.00 98.25 93 SER A CA 1
ATOM 696 C C . SER A 1 93 ? -3.549 -3.979 -2.367 1.00 98.25 93 SER A C 1
ATOM 698 O O . SER A 1 93 ? -3.077 -4.274 -3.469 1.00 98.25 93 SER A O 1
ATOM 700 N N . GLU A 1 94 ? -3.938 -2.745 -2.056 1.00 98.44 94 GLU A N 1
ATOM 701 C CA . GLU A 1 94 ? -3.791 -1.589 -2.946 1.00 98.44 94 GLU A CA 1
ATOM 702 C C . GLU A 1 94 ? -2.314 -1.306 -3.219 1.00 98.44 94 GLU A C 1
ATOM 704 O O . GLU A 1 94 ? -1.893 -1.355 -4.375 1.00 98.44 94 GLU A O 1
ATOM 709 N N . LEU A 1 95 ? -1.485 -1.204 -2.175 1.00 98.56 95 LEU A N 1
ATOM 710 C CA . LEU A 1 95 ? -0.037 -1.006 -2.315 1.00 98.56 95 LEU A CA 1
ATOM 711 C C . LEU A 1 95 ? 0.638 -2.109 -3.142 1.00 98.56 95 LEU A C 1
ATOM 713 O O . LEU A 1 95 ? 1.524 -1.842 -3.952 1.00 98.56 95 LEU A O 1
ATOM 717 N N . ARG A 1 96 ? 0.226 -3.375 -2.988 1.00 98.25 96 ARG A N 1
ATOM 718 C CA . ARG A 1 96 ? 0.739 -4.473 -3.832 1.00 98.25 96 ARG A CA 1
ATOM 719 C C . ARG A 1 96 ? 0.381 -4.293 -5.305 1.00 98.25 96 ARG A C 1
ATOM 721 O O . ARG A 1 96 ? 1.181 -4.659 -6.173 1.00 98.25 96 ARG A O 1
ATOM 728 N N . THR A 1 97 ? -0.807 -3.766 -5.580 1.00 98.38 97 THR A N 1
ATOM 729 C CA . THR A 1 97 ? -1.275 -3.483 -6.939 1.00 98.38 97 THR A CA 1
ATOM 730 C C . THR A 1 97 ? -0.483 -2.327 -7.537 1.00 98.38 97 THR A C 1
ATOM 732 O O . THR A 1 97 ? 0.050 -2.473 -8.636 1.00 98.38 97 THR A O 1
ATOM 735 N N . GLU A 1 98 ? -0.301 -1.241 -6.787 1.00 98.50 98 GLU A N 1
ATOM 736 C CA . GLU A 1 98 ? 0.506 -0.085 -7.193 1.00 98.50 98 GLU A CA 1
ATOM 737 C C . GLU A 1 98 ? 1.958 -0.472 -7.485 1.00 98.50 98 GLU A C 1
ATOM 739 O O . GLU A 1 98 ? 2.467 -0.188 -8.567 1.00 98.50 98 GLU A O 1
ATOM 744 N N . ILE A 1 99 ? 2.609 -1.218 -6.583 1.00 98.31 99 ILE A N 1
ATOM 745 C CA . ILE A 1 99 ? 3.982 -1.713 -6.786 1.00 98.31 99 ILE A CA 1
ATOM 746 C C . ILE A 1 99 ? 4.078 -2.569 -8.054 1.00 98.31 99 ILE A C 1
ATOM 748 O O . ILE A 1 99 ? 5.055 -2.480 -8.801 1.00 98.31 99 ILE A O 1
ATOM 752 N N . SER A 1 100 ? 3.075 -3.410 -8.313 1.00 98.12 100 SER A N 1
ATOM 753 C CA . SER A 1 100 ? 3.040 -4.237 -9.523 1.00 98.12 100 SER A CA 1
ATOM 754 C C . SER A 1 100 ? 2.867 -3.388 -10.785 1.00 98.12 100 SER A C 1
ATOM 756 O O . SER A 1 100 ? 3.517 -3.676 -11.792 1.00 98.12 100 SER A O 1
ATOM 758 N N . GLY A 1 101 ? 2.051 -2.332 -10.716 1.00 98.50 101 GLY A N 1
ATOM 759 C CA . GLY A 1 101 ? 1.871 -1.340 -11.777 1.00 98.50 101 GLY A CA 1
ATOM 760 C C . GLY A 1 101 ? 3.171 -0.610 -12.107 1.00 98.50 101 GLY A C 1
ATOM 761 O O . GLY A 1 101 ? 3.647 -0.703 -13.236 1.00 98.50 101 GLY A O 1
ATOM 762 N N . VAL A 1 102 ? 3.815 -0.004 -11.105 1.00 98.62 102 VAL A N 1
ATOM 763 C CA . VAL A 1 102 ? 5.103 0.700 -11.258 1.00 98.62 102 VAL A CA 1
ATOM 764 C C . VAL A 1 102 ? 6.181 -0.227 -11.823 1.00 98.62 102 VAL A C 1
ATOM 766 O O . VAL A 1 102 ? 6.950 0.146 -12.705 1.00 98.62 102 VAL A O 1
ATOM 769 N N . LYS A 1 103 ? 6.234 -1.485 -11.368 1.00 98.38 103 LYS A N 1
ATOM 770 C CA . LYS A 1 103 ? 7.185 -2.469 -11.902 1.00 98.38 103 LYS A CA 1
ATOM 771 C C . LYS A 1 103 ? 6.937 -2.778 -13.382 1.00 98.38 103 LYS A C 1
ATOM 773 O O . LYS A 1 103 ? 7.897 -3.012 -14.119 1.00 98.38 103 LYS A O 1
ATOM 778 N N . ALA A 1 104 ? 5.676 -2.843 -13.807 1.00 98.19 104 ALA A N 1
ATOM 779 C CA . ALA A 1 104 ? 5.323 -3.069 -15.205 1.00 98.19 104 ALA A CA 1
ATOM 780 C C . ALA A 1 104 ? 5.687 -1.859 -16.075 1.00 98.19 104 ALA A C 1
ATOM 782 O O . ALA A 1 104 ? 6.278 -2.049 -17.138 1.00 98.19 104 ALA A O 1
ATOM 783 N N . GLU A 1 105 ? 5.410 -0.649 -15.591 1.00 98.38 105 GLU A N 1
ATOM 784 C CA . GLU A 1 105 ? 5.767 0.615 -16.240 1.00 98.38 105 GLU A CA 1
ATOM 785 C C . GLU A 1 105 ? 7.280 0.737 -16.437 1.00 98.38 105 GLU A C 1
ATOM 787 O O . GLU A 1 105 ? 7.736 0.798 -17.577 1.00 98.38 105 GLU A O 1
ATOM 792 N N . LEU A 1 106 ? 8.074 0.599 -15.369 1.00 98.44 106 LEU A N 1
ATOM 793 C CA . LEU A 1 106 ? 9.540 0.643 -15.446 1.00 98.44 106 LEU A CA 1
ATOM 794 C C . LEU A 1 106 ? 10.112 -0.416 -16.393 1.00 98.44 106 LEU A C 1
ATOM 796 O O . LEU A 1 106 ? 11.077 -0.173 -17.117 1.00 98.44 106 LEU A O 1
ATOM 800 N N . LYS A 1 107 ? 9.529 -1.621 -16.415 1.00 98.25 107 LYS A N 1
ATOM 801 C CA . LYS A 1 107 ? 9.941 -2.655 -17.372 1.00 98.25 107 LYS A CA 1
ATOM 802 C C . LYS A 1 107 ? 9.647 -2.216 -18.808 1.00 98.25 107 LYS A C 1
ATOM 804 O O . LYS A 1 107 ? 10.487 -2.445 -19.677 1.00 98.25 107 LYS A O 1
ATOM 809 N N . GLY A 1 108 ? 8.486 -1.606 -19.040 1.00 98.31 108 GLY A N 1
ATOM 810 C CA . GLY A 1 108 ? 8.101 -1.007 -20.315 1.00 98.31 108 GLY A CA 1
ATOM 811 C C . GLY A 1 108 ? 9.091 0.067 -20.756 1.00 98.31 108 GLY A C 1
ATOM 812 O O . GLY A 1 108 ? 9.667 -0.054 -21.836 1.00 98.31 108 GLY A O 1
ATOM 813 N N . GLU A 1 109 ? 9.377 1.040 -19.895 1.00 98.44 109 GLU A N 1
ATOM 814 C CA . GLU A 1 109 ? 10.332 2.124 -20.156 1.00 98.44 109 GLU A CA 1
ATOM 815 C C . GLU A 1 109 ? 11.733 1.598 -20.482 1.00 98.44 109 GLU A C 1
ATOM 817 O O . GLU A 1 109 ? 12.315 1.972 -21.497 1.00 98.44 109 GLU A O 1
ATOM 822 N N . ILE A 1 110 ? 12.255 0.651 -19.693 1.00 98.38 110 ILE A N 1
ATOM 823 C CA . ILE A 1 110 ? 13.564 0.031 -19.955 1.00 98.38 110 ILE A CA 1
ATOM 824 C C . ILE A 1 110 ? 13.576 -0.664 -21.320 1.00 98.38 110 ILE A C 1
ATOM 826 O O . ILE A 1 110 ? 14.568 -0.587 -22.050 1.00 98.38 110 ILE A O 1
ATOM 830 N N . THR A 1 111 ? 12.499 -1.369 -21.682 1.00 98.12 111 THR A N 1
ATOM 831 C CA . THR A 1 111 ? 12.414 -1.990 -23.008 1.00 98.12 111 THR A CA 1
ATOM 832 C C . THR A 1 111 ? 12.340 -0.952 -24.122 1.00 98.12 111 THR A 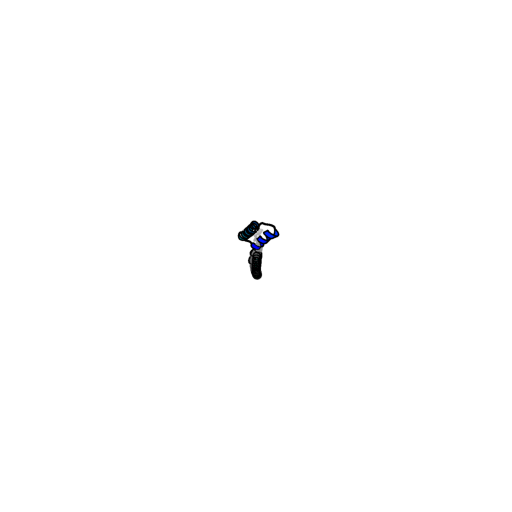C 1
ATOM 834 O O . THR A 1 111 ? 13.049 -1.121 -25.113 1.00 98.12 111 THR A O 1
ATOM 837 N N . GLY A 1 112 ? 11.574 0.127 -23.933 1.00 98.38 112 GLY A N 1
ATOM 838 C CA . GLY A 1 112 ? 11.469 1.253 -24.861 1.00 98.38 112 GLY A CA 1
ATOM 839 C C . GLY A 1 112 ? 12.829 1.895 -25.116 1.00 98.38 112 GLY A C 1
ATOM 840 O O . GLY A 1 112 ? 13.334 1.819 -26.237 1.00 98.38 112 GLY A O 1
ATOM 841 N N . LEU A 1 113 ? 13.497 2.362 -24.059 1.00 98.38 113 LEU A N 1
ATOM 842 C CA . LEU A 1 113 ? 14.835 2.958 -24.129 1.00 98.38 113 LEU A CA 1
ATOM 843 C C . LEU A 1 113 ? 15.850 2.027 -24.796 1.00 98.38 113 LEU A C 1
ATOM 845 O O . LEU A 1 113 ? 16.658 2.451 -25.619 1.00 98.38 113 LEU A O 1
ATOM 849 N N . ARG A 1 114 ? 15.803 0.722 -24.499 1.00 97.88 114 ARG A N 1
ATOM 850 C CA . ARG A 1 114 ? 16.690 -0.255 -25.145 1.00 97.88 114 ARG A CA 1
ATOM 851 C C . ARG A 1 114 ? 16.426 -0.371 -26.646 1.00 97.88 114 ARG A C 1
ATOM 853 O O . ARG A 1 114 ? 17.368 -0.611 -27.404 1.00 97.88 114 ARG A O 1
ATOM 860 N N . THR A 1 115 ? 15.171 -0.275 -27.080 1.00 97.88 115 THR A N 1
ATOM 861 C CA . THR A 1 115 ? 14.831 -0.303 -28.507 1.00 97.88 115 THR A CA 1
ATOM 862 C C . THR A 1 115 ? 15.228 0.980 -29.223 1.00 97.88 115 THR A C 1
ATOM 864 O O . THR A 1 115 ? 15.843 0.883 -30.286 1.00 97.88 115 THR A O 1
ATOM 867 N N . GLU A 1 116 ? 14.962 2.137 -28.619 1.00 98.06 116 GLU A N 1
ATOM 868 C CA . GLU A 1 116 ? 15.319 3.459 -29.141 1.00 98.06 116 GLU A CA 1
ATOM 869 C C . GLU A 1 116 ? 16.832 3.586 -29.290 1.00 98.06 116 GLU A C 1
ATOM 871 O O . GLU A 1 116 ? 17.327 3.745 -30.403 1.00 98.06 116 GLU A O 1
ATOM 876 N N . PHE A 1 117 ? 17.584 3.326 -28.219 1.00 97.75 117 PHE A N 1
ATOM 877 C CA . PHE A 1 117 ? 19.045 3.388 -28.236 1.00 97.75 117 PHE A CA 1
ATOM 878 C C . PHE A 1 117 ? 19.664 2.447 -29.281 1.00 97.75 117 PHE A C 1
ATOM 880 O O . PHE A 1 117 ? 20.625 2.781 -29.971 1.00 97.75 117 PHE A O 1
ATOM 887 N N . LYS A 1 118 ? 19.096 1.245 -29.459 1.00 98.00 118 LYS A N 1
ATOM 888 C CA . LYS A 1 118 ? 19.557 0.306 -30.493 1.00 98.00 118 LYS A CA 1
ATOM 889 C C . LYS A 1 118 ? 19.257 0.807 -31.909 1.00 98.00 118 LYS A C 1
ATOM 891 O O . LYS A 1 118 ? 20.009 0.481 -32.830 1.00 98.00 118 LYS A O 1
ATOM 896 N N . ALA A 1 119 ? 18.146 1.508 -32.111 1.00 97.62 119 ALA A N 1
ATOM 897 C CA . ALA A 1 119 ? 17.782 2.086 -33.400 1.00 97.62 119 ALA A CA 1
ATOM 898 C C . ALA A 1 119 ? 18.668 3.293 -33.738 1.00 97.62 119 ALA A C 1
ATOM 900 O O . ALA A 1 119 ? 19.186 3.366 -34.854 1.00 97.62 119 ALA A O 1
ATOM 901 N N . GLU A 1 120 ? 18.910 4.170 -32.766 1.00 98.19 120 GLU A N 1
ATOM 902 C CA . GLU A 1 120 ? 19.816 5.316 -32.890 1.00 98.19 120 GLU A CA 1
ATOM 903 C C . GLU A 1 120 ? 21.233 4.860 -33.236 1.00 98.19 120 GLU A C 1
ATOM 905 O O . GLU A 1 120 ? 21.739 5.220 -34.297 1.00 98.19 120 GLU A O 1
ATOM 910 N N . LEU A 1 121 ? 21.818 3.941 -32.458 1.00 98.12 121 LEU A N 1
ATOM 911 C CA . LEU A 1 121 ? 23.158 3.413 -32.741 1.00 98.12 121 LEU A CA 1
ATOM 912 C C . LEU A 1 121 ? 23.276 2.774 -34.129 1.00 98.12 121 LEU A C 1
ATOM 914 O O . LEU A 1 121 ? 24.306 2.888 -34.788 1.00 98.12 121 LEU A O 1
ATOM 918 N N . ARG A 1 122 ? 22.239 2.072 -34.600 1.00 97.50 122 ARG A N 1
ATOM 919 C CA . ARG A 1 122 ? 22.245 1.500 -35.956 1.00 97.50 122 ARG A CA 1
ATOM 920 C C . ARG A 1 122 ? 22.239 2.581 -37.026 1.00 97.50 122 ARG A C 1
ATOM 922 O O . ARG A 1 122 ? 22.924 2.416 -38.033 1.00 97.50 122 ARG A O 1
ATOM 929 N N . THR A 1 123 ? 21.467 3.639 -36.810 1.00 98.19 123 THR A N 1
ATOM 930 C CA . THR A 1 123 ? 21.397 4.790 -37.713 1.00 98.19 123 THR A CA 1
ATOM 931 C C . THR A 1 123 ? 22.739 5.513 -37.758 1.00 98.19 123 THR A C 1
ATOM 933 O O . THR A 1 123 ? 23.263 5.733 -38.846 1.00 98.19 123 THR A O 1
ATOM 936 N N . GLU A 1 124 ? 23.349 5.784 -36.604 1.00 98.31 124 GLU A N 1
ATOM 937 C CA . GLU A 1 124 ? 24.672 6.411 -36.515 1.00 98.31 124 GLU A CA 1
ATOM 938 C C . GLU A 1 124 ? 25.757 5.560 -37.183 1.00 98.31 124 GLU A C 1
ATOM 940 O O . GLU A 1 124 ? 26.521 6.067 -37.998 1.00 98.31 124 GLU A O 1
ATOM 945 N N . ILE A 1 125 ? 25.794 4.246 -36.925 1.00 98.12 125 ILE A N 1
ATOM 946 C CA . ILE A 1 125 ? 26.752 3.335 -37.575 1.00 98.12 125 ILE A CA 1
ATOM 947 C C . ILE A 1 125 ? 26.553 3.311 -39.096 1.00 98.12 125 ILE A C 1
ATOM 949 O O . ILE A 1 125 ? 27.531 3.273 -39.845 1.00 98.12 125 ILE A O 1
ATOM 953 N N . ALA A 1 126 ? 25.305 3.311 -39.573 1.00 97.81 126 ALA A N 1
ATOM 954 C CA . ALA A 1 126 ? 25.016 3.363 -41.003 1.00 97.81 126 ALA A CA 1
ATOM 955 C C . ALA A 1 126 ? 25.478 4.690 -41.626 1.00 97.81 126 ALA A C 1
ATOM 957 O O . ALA A 1 126 ? 26.080 4.661 -42.699 1.00 97.81 126 ALA A O 1
ATOM 958 N N . GLY A 1 127 ? 25.255 5.811 -40.932 1.00 98.25 127 GLY A N 1
ATOM 959 C CA . GLY A 1 127 ? 25.745 7.136 -41.318 1.00 98.25 127 GLY A CA 1
ATOM 960 C C . GLY A 1 127 ? 27.268 7.175 -41.414 1.00 98.25 127 GLY A C 1
ATOM 961 O O . GLY A 1 127 ? 27.802 7.413 -42.491 1.00 98.25 127 GLY A O 1
ATOM 962 N N . LEU A 1 128 ? 27.971 6.787 -40.346 1.00 98.12 128 LEU A N 1
ATOM 963 C CA . LEU A 1 128 ? 29.438 6.731 -40.319 1.00 98.12 128 LEU A CA 1
ATOM 964 C C . LEU A 1 128 ? 30.014 5.832 -41.420 1.00 98.12 128 LEU A C 1
ATOM 966 O O . LEU A 1 128 ? 31.049 6.137 -42.009 1.00 98.12 128 LEU A O 1
ATOM 970 N N . LYS A 1 129 ? 29.352 4.710 -41.724 1.00 97.94 129 LYS A N 1
ATOM 971 C CA . LYS A 1 129 ? 29.773 3.820 -42.812 1.00 97.94 129 LYS A CA 1
ATOM 972 C C . LYS A 1 129 ? 29.586 4.468 -44.186 1.00 97.94 129 LYS A C 1
ATOM 974 O O . LYS A 1 129 ? 30.424 4.251 -45.066 1.00 97.94 129 LYS A O 1
ATOM 979 N N . ALA A 1 130 ? 28.498 5.208 -44.388 1.00 97.88 130 ALA A N 1
ATOM 980 C CA . ALA A 1 130 ? 28.255 5.947 -45.621 1.00 97.88 130 ALA A CA 1
ATOM 981 C C . ALA A 1 130 ? 29.298 7.057 -45.801 1.00 97.88 130 ALA A C 1
ATOM 983 O O . ALA A 1 130 ? 29.941 7.099 -46.849 1.00 97.88 130 ALA A O 1
ATOM 984 N N . ASP A 1 131 ? 29.542 7.848 -44.755 1.00 97.88 131 ASP A N 1
ATOM 985 C CA . ASP A 1 131 ? 30.539 8.923 -44.750 1.00 97.88 131 ASP A CA 1
ATOM 986 C C . ASP A 1 131 ? 31.939 8.382 -45.053 1.00 97.88 131 ASP A C 1
ATOM 988 O O . ASP A 1 131 ? 32.604 8.862 -45.967 1.00 97.88 131 ASP A O 1
ATOM 992 N N . LEU A 1 132 ? 32.354 7.298 -44.387 1.00 97.88 132 LEU A N 1
ATOM 993 C CA . LEU A 1 132 ? 33.648 6.664 -44.651 1.00 97.88 132 LEU A CA 1
ATOM 994 C C . LEU A 1 132 ? 33.759 6.142 -46.092 1.00 97.88 132 LEU A C 1
ATOM 996 O O . LEU A 1 132 ? 34.819 6.215 -46.712 1.00 97.88 132 LEU A O 1
ATOM 1000 N N . THR A 1 133 ? 32.672 5.595 -46.642 1.00 97.88 133 THR A N 1
ATOM 1001 C CA . THR A 1 133 ? 32.657 5.119 -48.034 1.00 97.88 133 THR A CA 1
ATOM 1002 C C . THR A 1 133 ? 32.811 6.284 -49.010 1.00 97.88 133 THR A C 1
ATOM 1004 O O . THR A 1 133 ? 33.548 6.160 -49.992 1.00 97.88 133 THR A O 1
ATOM 1007 N N . ASP A 1 134 ? 32.159 7.413 -48.731 1.00 98.00 134 ASP A N 1
ATOM 1008 C CA . ASP A 1 134 ? 32.267 8.629 -49.533 1.00 98.00 134 ASP A CA 1
ATOM 1009 C C . ASP A 1 134 ? 33.672 9.241 -49.439 1.00 98.00 134 ASP A C 1
ATOM 1011 O O . ASP A 1 134 ? 34.279 9.547 -50.464 1.00 98.00 134 ASP A O 1
ATOM 1015 N N . GLU A 1 135 ? 34.258 9.321 -48.242 1.00 98.06 135 GLU A N 1
ATOM 1016 C CA . GLU A 1 135 ? 35.640 9.777 -48.045 1.00 98.06 135 GLU A CA 1
ATOM 1017 C C . GLU A 1 135 ? 36.651 8.908 -48.805 1.00 98.06 135 GLU A C 1
ATOM 1019 O O . GLU A 1 135 ? 37.527 9.435 -49.494 1.00 98.06 135 GLU A O 1
ATOM 1024 N N . ILE A 1 136 ? 36.506 7.578 -48.763 1.00 97.62 136 ILE A N 1
ATOM 1025 C CA . ILE A 1 136 ? 37.353 6.654 -49.534 1.00 97.62 136 ILE A CA 1
ATOM 1026 C C . ILE A 1 136 ? 37.173 6.872 -51.043 1.00 97.62 136 ILE A C 1
ATOM 1028 O O . ILE A 1 136 ? 38.154 6.831 -51.794 1.00 97.62 136 ILE A O 1
ATOM 1032 N N . ALA A 1 137 ? 35.943 7.093 -51.514 1.00 97.44 137 ALA A N 1
ATOM 1033 C CA . ALA A 1 137 ? 35.669 7.357 -52.924 1.00 97.44 137 ALA A CA 1
ATOM 1034 C C . ALA A 1 137 ? 36.301 8.680 -53.381 1.00 97.44 137 ALA A C 1
ATOM 1036 O O . ALA A 1 137 ? 36.969 8.707 -54.419 1.00 97.44 137 ALA A O 1
ATOM 1037 N N . ARG A 1 138 ? 36.170 9.747 -52.585 1.00 97.50 138 ARG A N 1
ATOM 1038 C CA . ARG A 1 138 ? 36.811 11.047 -52.832 1.00 97.50 138 ARG A CA 1
ATOM 1039 C C . ARG A 1 138 ? 38.330 10.920 -52.868 1.00 97.50 138 ARG A C 1
ATOM 1041 O O . ARG A 1 138 ? 38.942 11.323 -53.854 1.00 97.50 138 ARG A O 1
ATOM 1048 N N . ALA A 1 139 ? 38.926 10.269 -51.868 1.00 97.12 139 ALA A N 1
ATOM 1049 C CA . ALA A 1 139 ? 40.366 10.029 -51.819 1.00 97.12 139 ALA A CA 1
ATOM 1050 C C . ALA A 1 139 ? 40.859 9.247 -53.047 1.00 97.12 139 ALA A C 1
ATOM 1052 O O . ALA A 1 139 ? 41.876 9.598 -53.645 1.00 97.12 139 ALA A O 1
ATOM 1053 N N . ARG A 1 140 ? 40.112 8.224 -53.487 1.00 97.25 140 ARG A N 1
ATOM 1054 C CA . ARG A 1 140 ? 40.423 7.465 -54.708 1.00 97.25 140 ARG A CA 1
ATOM 1055 C C . ARG A 1 140 ? 40.407 8.353 -55.952 1.00 97.25 140 ARG A C 1
ATOM 1057 O O . ARG A 1 140 ? 41.325 8.256 -56.766 1.00 97.25 140 ARG A O 1
ATOM 1064 N N . VAL A 1 141 ? 39.387 9.195 -56.112 1.00 97.12 141 VAL A N 1
ATOM 1065 C CA . VAL A 1 141 ? 39.278 10.122 -57.251 1.00 97.12 141 VAL A CA 1
ATOM 1066 C C . VAL A 1 141 ? 40.420 11.134 -57.236 1.00 97.12 141 VAL A C 1
ATOM 1068 O O . VAL A 1 141 ? 41.044 11.358 -58.273 1.00 97.12 141 VAL A O 1
ATOM 1071 N N . ASP A 1 142 ? 40.749 11.699 -56.076 1.00 97.50 142 ASP A N 1
ATOM 1072 C CA . ASP A 1 142 ? 41.859 12.641 -55.944 1.00 97.50 142 ASP A CA 1
ATOM 1073 C C . ASP A 1 142 ? 43.209 11.992 -56.260 1.00 97.50 142 ASP A C 1
ATOM 1075 O O . ASP A 1 142 ? 44.011 12.572 -56.996 1.00 97.50 142 ASP A O 1
ATOM 1079 N N . MET A 1 143 ? 43.440 10.761 -55.796 1.00 96.50 143 MET A N 1
ATOM 1080 C CA . MET A 1 143 ? 44.634 9.991 -56.151 1.00 96.50 143 MET A CA 1
ATOM 1081 C C . MET A 1 143 ? 44.715 9.711 -57.654 1.00 96.50 143 MET A C 1
ATOM 1083 O O . MET A 1 143 ? 45.790 9.848 -58.233 1.00 96.50 143 MET A O 1
ATOM 1087 N N . MET A 1 144 ? 43.605 9.350 -58.307 1.00 96.44 144 MET A N 1
ATOM 1088 C CA . MET A 1 144 ? 43.574 9.159 -59.762 1.00 96.44 144 MET A CA 1
ATOM 1089 C C . MET A 1 144 ? 43.868 10.464 -60.500 1.00 96.44 144 MET A C 1
ATOM 1091 O O . MET A 1 144 ? 44.677 10.475 -61.426 1.00 96.44 144 MET A O 1
ATOM 1095 N N . ARG A 1 145 ? 43.259 11.574 -60.070 1.00 96.12 145 ARG A N 1
ATOM 1096 C CA . ARG A 1 145 ? 43.453 12.898 -60.670 1.00 96.12 145 ARG A CA 1
ATOM 1097 C C . ARG A 1 145 ? 44.921 13.322 -60.625 1.00 96.12 145 ARG A C 1
ATOM 1099 O O . ARG A 1 145 ? 45.479 13.690 -61.658 1.00 96.12 145 ARG A O 1
ATOM 1106 N N . TRP A 1 146 ? 45.561 13.222 -59.461 1.00 96.06 146 TRP A N 1
ATOM 1107 C CA . TRP A 1 146 ? 46.983 13.545 -59.315 1.00 96.06 146 TRP A CA 1
ATOM 1108 C C . TRP A 1 146 ? 47.896 12.519 -59.991 1.00 96.06 146 TRP A C 1
ATOM 1110 O O . TRP A 1 146 ? 48.853 12.913 -60.650 1.00 96.06 146 TRP A O 1
ATOM 1120 N N . GLY A 1 147 ? 47.586 11.224 -59.897 1.00 96.06 147 GLY A N 1
ATOM 1121 C CA . GLY A 1 147 ? 48.356 10.153 -60.535 1.00 96.06 147 GLY A CA 1
ATOM 1122 C C . GLY A 1 147 ? 48.383 10.256 -62.062 1.00 96.06 147 GLY A C 1
ATOM 1123 O O . GLY A 1 147 ? 49.429 10.071 -62.676 1.00 96.06 147 GLY A O 1
ATOM 1124 N N . ILE A 1 148 ? 47.266 10.625 -62.694 1.00 96.44 148 ILE A N 1
ATOM 1125 C CA . ILE A 1 148 ? 47.235 10.915 -64.136 1.00 96.44 148 ILE A CA 1
ATOM 1126 C C . ILE A 1 148 ? 48.119 12.128 -64.448 1.00 96.44 148 ILE A C 1
ATOM 1128 O O . ILE A 1 148 ? 48.910 12.084 -65.388 1.00 96.44 148 ILE A O 1
ATOM 1132 N N . GLY A 1 149 ? 48.032 13.193 -63.644 1.00 95.19 149 GLY A N 1
ATOM 1133 C CA . GLY A 1 149 ? 48.859 14.389 -63.815 1.00 95.19 149 GLY A CA 1
ATOM 1134 C C . GLY A 1 149 ? 50.364 14.102 -63.746 1.00 95.19 149 GLY A C 1
ATOM 1135 O O . GLY A 1 149 ? 51.126 14.592 -64.585 1.00 95.19 149 GLY A O 1
ATOM 1136 N N . THR A 1 150 ? 50.804 13.270 -62.796 1.00 96.44 150 THR A N 1
ATOM 1137 C CA . THR A 1 150 ? 52.221 12.894 -62.667 1.00 96.44 150 THR A CA 1
ATOM 1138 C C . THR A 1 150 ? 52.691 12.030 -63.835 1.00 96.44 150 THR A C 1
ATOM 1140 O O . THR A 1 150 ? 53.759 12.298 -64.387 1.00 96.44 150 THR A O 1
ATOM 1143 N N . VAL A 1 151 ? 51.885 11.057 -64.278 1.00 96.31 151 VAL A N 1
ATOM 1144 C CA . VAL A 1 151 ? 52.198 10.220 -65.449 1.00 96.31 151 VAL A CA 1
ATOM 1145 C C . VAL A 1 151 ? 52.299 11.064 -66.719 1.00 96.31 151 VAL A C 1
ATOM 1147 O O . VAL A 1 151 ? 53.283 10.943 -67.447 1.00 96.31 151 VAL A O 1
ATOM 1150 N N . LEU A 1 152 ? 51.340 11.959 -66.975 1.00 96.38 152 LEU A N 1
ATOM 1151 C CA . LEU A 1 152 ? 51.374 12.844 -68.146 1.00 96.38 152 LEU A CA 1
ATOM 1152 C C . LEU A 1 152 ? 52.619 13.738 -68.146 1.00 96.38 152 LEU A C 1
ATOM 1154 O O . LEU A 1 152 ? 53.279 13.872 -69.176 1.00 96.38 152 LEU A O 1
ATOM 1158 N N . THR A 1 153 ? 52.983 14.297 -66.990 1.00 96.06 153 THR A N 1
ATOM 1159 C CA . THR A 1 153 ? 54.196 15.116 -66.850 1.00 96.06 153 THR A CA 1
ATOM 1160 C C . THR A 1 153 ? 55.456 14.298 -67.142 1.00 96.06 153 THR A C 1
ATOM 1162 O O . THR A 1 153 ? 56.323 14.749 -67.888 1.00 96.06 153 THR A O 1
ATOM 1165 N N . ALA A 1 154 ? 55.549 13.071 -66.621 1.00 95.62 154 ALA A N 1
ATOM 1166 C CA . ALA A 1 154 ? 56.668 12.173 -66.898 1.00 95.62 154 ALA A CA 1
ATOM 1167 C C . ALA A 1 154 ? 56.764 11.794 -68.388 1.00 95.62 154 ALA A C 1
ATOM 1169 O O . ALA A 1 154 ? 57.862 11.748 -68.944 1.00 95.62 154 ALA A O 1
ATOM 1170 N N . VAL A 1 155 ? 55.634 11.554 -69.061 1.00 96.88 155 VAL A N 1
ATOM 1171 C CA . VAL A 1 155 ? 55.597 11.270 -70.508 1.00 96.88 155 VAL A CA 1
ATOM 1172 C C . VAL A 1 155 ? 56.073 12.478 -71.317 1.00 96.88 155 VAL A C 1
ATOM 1174 O O . VAL A 1 155 ? 56.912 12.319 -72.202 1.00 96.88 155 VAL A O 1
ATOM 1177 N N . LEU A 1 156 ? 55.597 13.684 -70.991 1.00 95.88 156 LEU A N 1
ATOM 1178 C CA . LEU A 1 156 ? 56.024 14.918 -71.656 1.00 95.88 156 LEU A CA 1
ATOM 1179 C C . LEU A 1 156 ? 57.525 15.179 -71.473 1.00 95.88 156 LEU A C 1
ATOM 1181 O O . LEU A 1 156 ? 58.205 15.498 -72.445 1.00 95.88 156 LEU A O 1
ATOM 1185 N N . LEU A 1 157 ? 58.061 14.986 -70.263 1.00 96.19 157 LEU A N 1
ATOM 1186 C CA . LEU A 1 157 ? 59.500 15.102 -69.997 1.00 96.19 157 LEU A CA 1
ATOM 1187 C C . LEU A 1 157 ? 60.317 14.124 -70.853 1.00 96.19 157 LEU A C 1
ATOM 1189 O O . LEU A 1 157 ? 61.272 14.538 -71.509 1.00 96.19 157 LEU A O 1
ATOM 1193 N N . ASN A 1 158 ? 59.923 12.848 -70.905 1.00 95.12 158 ASN A N 1
ATOM 1194 C CA . ASN A 1 158 ? 60.591 11.851 -71.748 1.00 95.12 158 ASN A CA 1
ATOM 1195 C C . ASN A 1 158 ? 60.528 12.217 -73.239 1.00 95.12 158 ASN A C 1
ATOM 1197 O O . ASN A 1 158 ? 61.526 12.087 -73.945 1.00 95.12 158 ASN A O 1
ATOM 1201 N N . ALA A 1 159 ? 59.388 12.719 -73.721 1.00 95.00 159 ALA A N 1
ATOM 1202 C CA . ALA A 1 159 ? 59.245 13.160 -75.106 1.00 95.00 159 ALA A CA 1
ATOM 1203 C C . ALA A 1 159 ? 60.202 14.317 -75.445 1.00 95.00 159 ALA A C 1
ATOM 1205 O O . ALA A 1 159 ? 60.859 14.279 -76.485 1.00 95.00 159 ALA A O 1
ATOM 1206 N N . VAL A 1 160 ? 60.342 15.306 -74.553 1.00 95.12 160 VAL A N 1
ATOM 1207 C CA . VAL A 1 160 ? 61.304 16.413 -74.712 1.00 95.12 160 VAL A CA 1
ATOM 1208 C C . VAL A 1 160 ? 62.739 15.888 -74.800 1.00 95.12 160 VAL A C 1
ATOM 1210 O O . VAL A 1 160 ? 63.489 16.315 -75.677 1.00 95.12 160 VAL A O 1
ATOM 1213 N N . VAL A 1 161 ? 63.113 14.930 -73.945 1.00 94.94 161 VAL A N 1
ATOM 1214 C CA . VAL A 1 161 ? 64.442 14.296 -73.978 1.00 94.94 161 VAL A CA 1
ATOM 1215 C C . VAL A 1 161 ? 64.687 13.595 -75.317 1.00 94.94 161 VAL A C 1
ATOM 1217 O O . VAL A 1 161 ? 65.739 13.796 -75.927 1.00 94.94 161 VAL A O 1
ATOM 1220 N N . VAL A 1 162 ? 63.722 12.817 -75.816 1.00 95.38 162 VAL A N 1
ATOM 1221 C CA . VAL A 1 162 ? 63.838 12.104 -77.101 1.00 95.38 162 VAL A CA 1
ATOM 1222 C C . VAL A 1 162 ? 63.987 13.083 -78.267 1.00 95.38 162 VAL A C 1
ATOM 1224 O O . VAL A 1 162 ? 64.919 12.948 -79.060 1.00 95.38 162 VAL A O 1
ATOM 1227 N N . VAL A 1 163 ? 63.123 14.098 -78.355 1.00 94.50 163 VAL A N 1
ATOM 1228 C CA . VAL A 1 163 ? 63.175 15.104 -79.429 1.00 94.50 163 VAL A CA 1
ATOM 1229 C C . VAL A 1 163 ? 64.484 15.893 -79.385 1.00 94.50 163 VAL A C 1
ATOM 1231 O O . VAL A 1 163 ? 65.119 16.077 -80.423 1.00 94.50 163 VAL A O 1
ATOM 1234 N N . GLY A 1 164 ? 64.933 16.310 -78.199 1.00 92.81 164 GLY A N 1
ATOM 1235 C CA . GLY A 1 164 ? 66.217 16.994 -78.031 1.00 92.81 164 GLY A CA 1
ATOM 1236 C C . GLY A 1 164 ? 67.402 16.132 -78.476 1.00 92.81 164 GLY A C 1
ATOM 1237 O O . GLY A 1 164 ? 68.297 16.621 -79.166 1.00 92.81 164 GLY A O 1
ATOM 1238 N N . SER A 1 165 ? 67.367 14.834 -78.160 1.00 92.38 165 SER A N 1
ATOM 1239 C CA . SER A 1 165 ? 68.378 13.862 -78.597 1.00 92.38 165 SER A CA 1
ATOM 1240 C C . SER A 1 165 ? 68.409 13.721 -80.124 1.00 92.38 165 SER A C 1
ATOM 1242 O O . SER A 1 165 ? 69.481 13.753 -80.728 1.00 92.38 165 SER A O 1
ATOM 1244 N N . MET A 1 166 ? 67.240 13.622 -80.769 1.00 92.62 166 MET A N 1
ATOM 1245 C CA . MET A 1 166 ? 67.124 13.566 -82.233 1.00 92.62 166 MET A CA 1
ATOM 1246 C C . MET A 1 166 ? 67.634 14.848 -82.899 1.00 92.62 166 MET A C 1
ATOM 1248 O O . MET A 1 166 ? 68.355 14.784 -83.895 1.00 92.62 166 MET A O 1
ATOM 1252 N N . TRP A 1 167 ? 67.296 16.012 -82.341 1.00 91.50 167 TRP A N 1
ATOM 1253 C CA . TRP A 1 167 ? 67.763 17.298 -82.849 1.00 91.50 167 TRP A CA 1
ATOM 1254 C C . TRP A 1 167 ? 69.292 17.422 -82.767 1.00 91.50 167 TRP A C 1
ATOM 1256 O O . TRP A 1 167 ? 69.919 17.795 -83.759 1.00 91.50 167 TRP A O 1
ATOM 1266 N N . ALA A 1 168 ? 69.907 17.022 -81.649 1.00 90.00 168 ALA A N 1
ATOM 1267 C CA . ALA A 1 168 ? 71.365 17.010 -81.483 1.00 90.00 168 ALA A CA 1
ATOM 1268 C C . ALA A 1 168 ? 72.078 16.055 -82.465 1.00 90.00 168 ALA A C 1
ATOM 1270 O O . ALA A 1 168 ? 73.110 16.401 -83.044 1.00 90.00 168 ALA A O 1
ATOM 1271 N N . LEU A 1 169 ? 71.510 14.868 -82.710 1.00 88.81 169 LEU A N 1
ATOM 1272 C CA . LEU A 1 169 ? 72.014 13.945 -83.733 1.00 88.81 169 LEU A CA 1
ATOM 1273 C C . LEU A 1 169 ? 71.941 14.564 -85.136 1.00 88.81 169 LEU A C 1
ATOM 1275 O O . LEU A 1 169 ? 72.903 14.469 -85.891 1.00 88.81 169 LEU A O 1
ATOM 1279 N N . SER A 1 170 ? 70.849 15.256 -85.473 1.00 86.69 170 SER A N 1
ATOM 1280 C CA . SER A 1 170 ? 70.709 15.908 -86.783 1.00 86.69 170 SER A CA 1
ATOM 1281 C C . SER A 1 170 ? 71.689 17.070 -86.992 1.00 86.69 170 SER A C 1
ATOM 1283 O O . SER A 1 170 ? 72.247 17.215 -88.077 1.00 86.69 170 SER A O 1
ATOM 1285 N N . SER A 1 171 ? 71.947 17.874 -85.956 1.00 81.75 171 SER A N 1
ATOM 1286 C CA . SER A 1 171 ? 72.835 19.039 -86.048 1.00 81.75 171 SER A CA 1
ATOM 1287 C C . SER A 1 171 ? 74.317 18.658 -86.063 1.00 81.75 171 SER A C 1
ATOM 1289 O O . SER A 1 171 ? 75.117 19.350 -86.690 1.00 81.75 171 SER A O 1
ATOM 1291 N N . SER A 1 172 ? 74.688 17.527 -85.455 1.00 76.75 172 SER A N 1
ATOM 1292 C CA . SER A 1 172 ? 76.050 16.973 -85.536 1.00 76.75 172 SER A CA 1
ATOM 1293 C C . SER A 1 172 ? 76.418 16.386 -86.910 1.00 76.75 172 SER A C 1
ATOM 1295 O O . SER A 1 172 ? 77.600 16.177 -87.176 1.00 76.75 172 SER A O 1
ATOM 1297 N N . TRP A 1 173 ? 75.444 16.180 -87.808 1.00 62.62 173 TRP A N 1
ATOM 1298 C CA . TRP A 1 173 ? 75.657 15.726 -89.191 1.00 62.62 173 TRP A CA 1
ATOM 1299 C C . TRP A 1 173 ? 75.672 16.875 -90.224 1.00 62.62 173 TRP A C 1
ATOM 1301 O O . TRP A 1 173 ? 75.521 16.649 -91.423 1.00 62.62 173 TRP A O 1
ATOM 1311 N N . ALA A 1 174 ? 75.865 18.127 -89.794 1.00 57.66 174 ALA A N 1
ATOM 1312 C CA . ALA A 1 174 ? 76.085 19.238 -90.720 1.00 57.66 174 ALA A CA 1
ATOM 1313 C C . ALA A 1 174 ? 77.528 19.193 -91.282 1.00 57.66 174 ALA A C 1
ATOM 1315 O O . ALA A 1 174 ? 78.482 19.203 -90.500 1.00 57.66 174 ALA A O 1
ATOM 1316 N N . PRO A 1 175 ? 77.739 19.154 -92.614 1.00 53.97 175 PRO A N 1
ATOM 1317 C CA . PRO A 1 175 ? 79.075 19.052 -93.187 1.00 53.97 175 PRO A CA 1
ATOM 1318 C C . PRO A 1 175 ? 79.844 20.366 -93.007 1.00 53.97 175 PRO A C 1
ATOM 1320 O O . PRO A 1 175 ? 79.510 21.396 -93.593 1.00 53.97 175 PRO A O 1
ATOM 1323 N N . THR A 1 176 ? 80.918 20.325 -92.220 1.00 56.00 176 THR A N 1
ATOM 1324 C CA . THR A 1 176 ? 81.887 21.417 -92.099 1.00 56.00 176 THR A CA 1
ATOM 1325 C C . THR A 1 176 ? 82.659 21.542 -93.414 1.00 56.00 176 THR A C 1
ATOM 1327 O O . THR A 1 176 ? 83.668 20.871 -93.629 1.00 56.00 176 THR A O 1
ATOM 1330 N N . GLY A 1 177 ? 82.179 22.386 -94.328 1.00 53.00 177 GLY A N 1
ATOM 1331 C CA . GLY A 1 177 ? 82.891 22.744 -95.554 1.00 53.00 177 GLY A CA 1
ATOM 1332 C C . GLY A 1 177 ? 84.189 23.486 -95.235 1.00 53.00 177 GLY A C 1
ATOM 1333 O O . GLY A 1 177 ? 84.204 24.707 -95.123 1.00 53.00 177 GLY A O 1
ATOM 1334 N N . ARG A 1 178 ? 85.289 22.744 -95.073 1.00 48.50 178 ARG A N 1
ATOM 1335 C CA . ARG A 1 178 ? 86.647 23.278 -94.944 1.00 48.50 178 ARG A CA 1
ATOM 1336 C C . ARG A 1 178 ? 87.311 23.246 -96.317 1.00 48.50 178 ARG A C 1
ATOM 1338 O O . ARG A 1 178 ? 87.791 22.204 -96.751 1.00 48.50 178 ARG A O 1
ATOM 1345 N N . SER A 1 179 ? 87.343 24.386 -97.002 1.00 57.12 179 SER A N 1
ATOM 1346 C CA . SER A 1 179 ? 88.183 24.578 -98.185 1.00 57.12 179 SER A CA 1
ATOM 1347 C C . SER A 1 179 ? 89.655 24.569 -97.765 1.00 57.12 179 SER A C 1
ATOM 1349 O O . SER A 1 179 ? 90.147 25.535 -97.182 1.00 57.12 179 SER A O 1
ATOM 1351 N N . LEU A 1 180 ? 90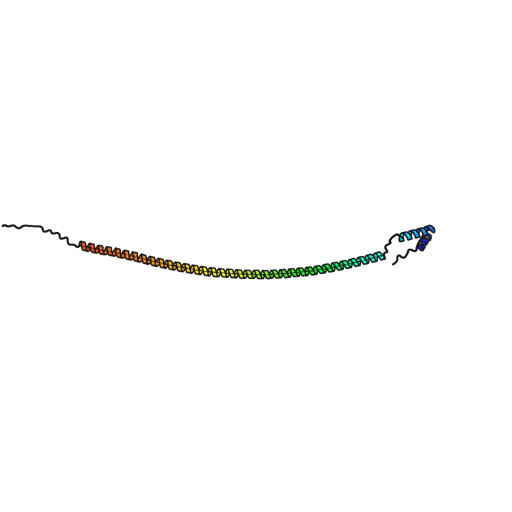.355 23.477 -98.056 1.00 47.59 180 LEU A N 1
ATOM 1352 C CA .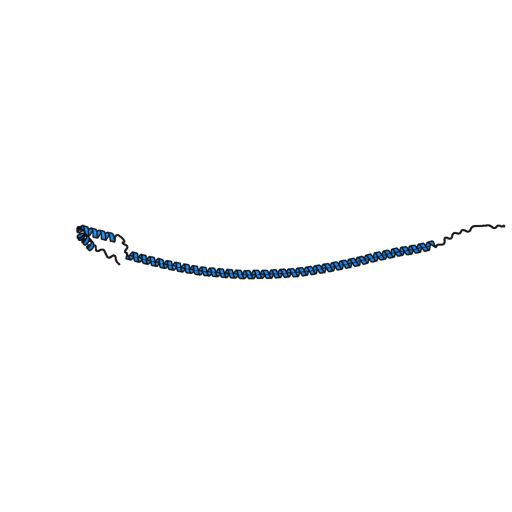 LEU A 1 180 ? 91.812 23.396 -98.018 1.00 47.59 180 LEU A CA 1
ATOM 1353 C C . LEU A 1 180 ? 92.274 22.706 -99.304 1.00 47.59 180 LEU A C 1
ATOM 1355 O O . LEU A 1 180 ? 92.398 21.488 -99.351 1.00 47.59 180 LEU A O 1
ATOM 1359 N N . PHE A 1 181 ? 92.512 23.497 -100.350 1.00 54.28 181 PHE A N 1
ATOM 1360 C CA . PHE A 1 181 ? 93.373 23.092 -101.460 1.00 54.28 181 PHE A CA 1
ATOM 1361 C C . PHE A 1 181 ? 94.782 23.626 -101.185 1.00 54.28 181 PHE A C 1
ATOM 1363 O O . PHE A 1 181 ? 94.955 24.846 -101.147 1.00 54.28 181 PHE A O 1
ATOM 1370 N N . PRO A 1 182 ? 95.798 22.763 -101.024 1.00 50.69 182 PRO A N 1
ATOM 1371 C CA . PRO A 1 182 ? 97.179 23.162 -101.180 1.00 50.69 182 PRO A CA 1
ATOM 1372 C C . PRO A 1 182 ? 97.704 22.727 -102.556 1.00 50.69 182 PRO A C 1
ATOM 1374 O O . PRO A 1 182 ? 97.676 21.551 -102.900 1.00 50.69 182 PRO A O 1
ATOM 1377 N N . GLY A 1 183 ? 98.282 23.687 -103.278 1.00 50.06 183 GLY A N 1
ATOM 1378 C CA . GLY A 1 183 ? 99.632 23.493 -103.800 1.00 50.06 183 GLY A CA 1
ATOM 1379 C C . GLY A 1 183 ? 99.828 23.193 -105.291 1.00 50.06 183 GLY A C 1
ATOM 1380 O O . GLY A 1 183 ? 99.606 22.082 -105.750 1.00 50.06 183 GLY A O 1
ATOM 1381 N N . VAL A 1 184 ? 100.504 24.165 -105.922 1.00 47.94 184 VAL A N 1
ATOM 1382 C CA . VAL A 1 184 ? 101.736 24.010 -106.730 1.00 47.94 184 VAL A CA 1
ATOM 1383 C C . VAL A 1 184 ? 101.619 24.199 -108.255 1.00 47.94 184 VAL A C 1
ATOM 1385 O O . VAL A 1 184 ? 101.237 23.307 -108.997 1.00 47.94 184 VAL A O 1
ATOM 1388 N N . ALA A 1 185 ? 102.073 25.400 -108.647 1.00 50.03 185 ALA A N 1
ATOM 1389 C CA . ALA A 1 185 ? 103.049 25.768 -109.687 1.00 50.03 185 ALA A CA 1
ATOM 1390 C C . ALA A 1 185 ? 102.876 25.350 -111.160 1.00 50.03 185 ALA A C 1
ATOM 1392 O O . ALA A 1 185 ? 102.765 24.178 -111.499 1.00 50.03 185 ALA A O 1
ATOM 1393 N N . GLY A 1 186 ? 103.067 26.345 -112.040 1.00 47.72 186 GLY A N 1
ATOM 1394 C CA . GLY A 1 186 ? 103.376 26.143 -113.456 1.00 47.72 186 GLY A CA 1
ATOM 1395 C C . GLY A 1 186 ? 103.247 27.404 -114.317 1.00 47.72 186 GLY A C 1
ATOM 1396 O O . GLY A 1 186 ? 102.294 27.516 -115.072 1.00 47.72 186 GLY A O 1
ATOM 1397 N N . ASP A 1 187 ? 104.172 28.350 -114.133 1.00 53.12 187 ASP A N 1
ATOM 1398 C CA . ASP A 1 187 ? 104.917 29.089 -115.176 1.00 53.12 187 ASP A CA 1
ATOM 1399 C C . ASP A 1 187 ? 104.344 29.137 -116.622 1.00 53.12 187 ASP A C 1
ATOM 1401 O O . ASP A 1 187 ? 104.210 28.090 -117.256 1.00 53.12 187 ASP A O 1
ATOM 1405 N N . ARG A 1 188 ? 104.103 30.340 -117.187 1.00 52.53 188 ARG A N 1
ATOM 1406 C CA . ARG A 1 188 ? 104.984 31.015 -118.184 1.00 52.53 188 ARG A CA 1
ATOM 1407 C C . ARG A 1 188 ? 104.268 32.122 -119.006 1.00 52.53 188 ARG A C 1
ATOM 1409 O O . ARG A 1 188 ? 103.235 31.875 -119.617 1.00 52.53 188 ARG A O 1
ATOM 1416 N N . ASP A 1 189 ? 104.889 33.305 -119.022 1.00 56.97 189 ASP A N 1
ATOM 1417 C CA . ASP A 1 189 ? 104.928 34.399 -120.020 1.00 56.97 189 ASP A CA 1
ATOM 1418 C C . ASP A 1 189 ? 103.690 34.819 -120.849 1.00 56.97 189 ASP A C 1
ATOM 1420 O O . ASP A 1 189 ? 103.288 34.137 -121.795 1.00 56.97 189 ASP A O 1
ATOM 1424 N N . ARG A 1 190 ? 103.237 36.065 -120.628 1.00 47.28 190 ARG A N 1
ATOM 1425 C CA . ARG A 1 190 ? 103.308 37.205 -121.575 1.00 47.28 190 ARG A CA 1
ATOM 1426 C C . ARG A 1 190 ? 102.935 38.522 -120.896 1.00 47.28 190 ARG A C 1
ATOM 1428 O O . ARG A 1 190 ? 102.054 38.493 -120.011 1.00 47.28 190 ARG A O 1
#

Organism: NCBI:txid1150469

pLDDT: mean 88.24, std 15.12, range [43.84, 98.69]

Secondary structure (DSSP, 8-state):
-------HHHHHHHHHHHH---HHHHHHHHHHHHHHHHHS----HHHHHHHHHHHHHHHHHHHHHHHHHHHHHHHHHHHHHHHHHHHHHHHHHHHHHHHHHHHHHHHHHHHHHHHHHHHHHHHHHHHHHHHHHHHHHHHHHHHHHHHHHHHHHHHHHHHHHHHHHHHHHHHHT-----------------

Radius of gyration: 78.19 Å; chains: 1; bounding box: 149×48×219 Å

=== Feature glossary ===
The record interleaves many kinds of information about one protein. Here is each kind framed as the question it answers.

Q: What known structures does this most resemble?
A: Structural nearest neighbors (via Foldseek easy-search vs the PDB). Reported per hit: target PDB id, E-value, and alignment TM-score. A TM-score above ~0.5 is the conventional threshold for 'same fold'.

Q: Where is each backbone atom in 3D?
A: The mmCIF table is the protein's shape written out atom by atom. For each backbone N, Cα, C, and carbonyl O, it records an (x, y, z) coordinate triple in Å plus the residue type, chain letter, and residue number.

Q: What are the backbone torsion angles?
A: The φ/ψ torsion pair specifies the backbone conformation at each residue. φ rotates about the N–Cα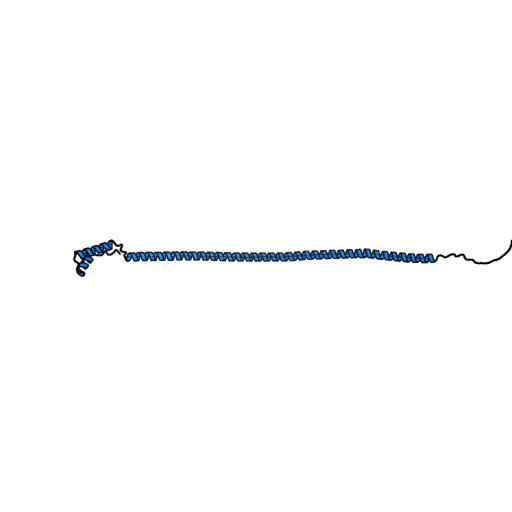 bond, ψ about the Cα–C bond. Steric clashes forbid most of the (φ, ψ) plane — the allowed regions (α-helix basin, β-sheet basin, left-handed helix) are the Ramachandran-allowed regions.

Q: Which residues are buried vs exposed?
A: Solvent-accessible surface area (SASA) is the area in Å² traced out by the centre of a 1.4 Å probe sphere (a water molecule) rolled over the protein's van der Waals surface (Shrake–Rupley / Lee–Richards construction). Buried residues have near-zero SASA; fully exposed residues can exceed 200 Å². The total SASA scales roughly with the number of surface residues.

Q: How confident is the AlphaFold model at each residue?
A: pLDDT is the predicted lDDT-Cα score: AlphaFold's confidence that the local environment of each residue (all inter-atomic distances within 15 Å) is correctly placed. It is a per-residue number between 0 and 100, with higher meaning more reliable.

Q: What does the local fold look like, residue by residue?
A: 3Di is Foldseek's structural alphabet. Each residue is assigned one of twenty discrete states based on how its Cα sits relative to its spatial (not sequential) neighbors. Aligning 3Di strings finds structural homologs roughly as well as full 3D superposition, but orders of magnitude faster.

Q: How big and how compact is the whole molecule?
A: Radius of gyration (Rg) is the root-mean-square distance of Cα atoms from their centroid — a single number for overall size and compactness. A globular domain of N residues has Rg ≈ 2.2·N^0.38 Å; an extended or disordered chain has a much larger Rg. The Cα contact count is the number of residue pairs whose Cα atoms are within 8 Å and are more than four positions apart in sequence — a standard proxy for tertiary packing density. The bounding box is the smallest axis-aligned box enclosing all Cα atoms.

Q: Which residues are in helices, strands, or loops?
A: DSSP 8-state secondary structure assigns each residue one of H (α-helix), G (3₁₀-helix), I (π-helix), E (extended β-strand), B (isolated β-bridge), T (hydrogen-bonded turn), S (bend), or '-' (coil). The assignment is computed from backbone hydrogen-bond geometry via the Kabsch–Sander algorithm.

Q: How mobile is each atom in the crystal?
A: Crystallographic B-factors measure how much each atom's electron density is smeared out, in Å². They rise in mobile loops and surface residues and fall in the buried interior. In AlphaFold models this column is repurposed to hold pLDDT instead.

Q: What if only a Cα trace is available?
A: P-SEA three-state annotation labels each residue as helix, strand, or coil based purely on the geometry of the Cα trace. It serves as a fallback when the full backbone (and thus DSSP) is unavailable.

Q: What family and function is it annotated with?
A: Database cross-references. InterPro integrates a dozen domain/family signature databases into unified entries with residue-range hits. GO terms attach function/process/location labels with evidence codes. CATH codes position the fold in a four-level structural taxonomy. Organism is the NCBI-taxonomy species name.

Q: Are the domains correctly placed relative to each other?
A: Predicted Aligned Error (PAE) is an AlphaFold confidence matrix: entry (i, j) is the expected error in the position of residue j, in ångströms, when the prediction is superimposed on the true structure at residue i. Low PAE within a block of residues means that block is internally rigid and well-predicted; high PAE between two blocks means their relative placement is uncertain even if each block individually is confident.

Q: What do the diagnostic plots show?
A: Three diagnostic plots accompany the record. The Cα contact map visualizes the tertiary structure as a 2D adjacency matrix (8 Å cutoff, sequence-local contacts suppressed). The Ramachandran plot shows the distribution of backbone (φ, ψ) torsions, with points in the α and β basins reflecting secondary structure content. The PAE plot shows AlphaFold's inter-residue confidence as a color matrix.

Q: What is the amino-acid chain?
A: Primary structure: the covalent order of the twenty standard amino acids along the backbone. Two proteins with the same sequence will (almost always) fold to the same structure; two with 30% identity often share a fold but not the details.

Q: What do the rendered images show?
A: The six renders are orthographic views along the three Cartesian axes in both directions. Representation (cartoon, sticks, or surface) and color scheme (sequence-rainbow or by-chain) vary across proteins so the training set covers all the common visualization conventions.